Protein AF-A0A445L2A2-F1 (afdb_monomer_lite)

Organism: Glycine soja (NCBI:txid3848)

Radius of gyration: 29.8 Å; chains: 1; bounding box: 66×54×76 Å

Sequence (245 aa):
MDKYGIHLLALSHVYSVPQLKQRCIKGLAQRLSTENVVDVLQLSRLCDAPDLYLKCVKLLRNRFKAVKETEGWKFLESHDPWLELDVLRLMGELEKRKRRVRKWREEERLYVQLSEAMECLEHICTEGCTEVGPYEVEVGRQKTPCSKFATCQGLQVLIRHLGTCNRKLKGGCLRCKRMWQLFRLHSSICLCQNSCKVPLCRQIRLKMEQENMKDDARWKLLVRKVASAKALSSLALPKRKLDQS

Structure (mmCIF, N/CA/C/O backbone):
data_AF-A0A445L2A2-F1
#
_entry.id   AF-A0A445L2A2-F1
#
loop_
_atom_site.group_PDB
_atom_site.id
_atom_site.type_symbol
_atom_site.label_atom_id
_atom_site.label_alt_id
_atom_site.label_comp_id
_atom_site.label_asym_id
_atom_site.label_entity_id
_atom_site.label_seq_id
_atom_site.pdbx_PDB_ins_code
_atom_site.Cartn_x
_atom_site.Cartn_y
_atom_site.Cartn_z
_atom_site.occupancy
_atom_site.B_iso_or_equiv
_atom_site.auth_seq_id
_atom_site.auth_comp_id
_atom_site.auth_asym_id
_atom_site.auth_atom_id
_atom_site.pdbx_PDB_model_num
ATOM 1 N N . MET A 1 1 ? 14.828 8.812 -36.134 1.00 68.62 1 MET A N 1
ATOM 2 C CA . MET A 1 1 ? 15.250 7.910 -35.027 1.00 68.62 1 MET A CA 1
ATOM 3 C C . MET A 1 1 ? 15.020 6.437 -35.372 1.00 68.62 1 MET A C 1
ATOM 5 O O . MET A 1 1 ? 15.389 5.566 -34.588 1.00 68.62 1 MET A O 1
ATOM 9 N N . ASP A 1 2 ? 14.419 6.140 -36.530 1.00 65.50 2 ASP A N 1
ATOM 10 C CA . ASP A 1 2 ? 13.629 4.921 -36.684 1.00 65.50 2 ASP A CA 1
ATOM 11 C C . ASP A 1 2 ? 14.424 3.646 -36.903 1.00 65.50 2 ASP A C 1
ATOM 13 O O . ASP A 1 2 ? 14.055 2.616 -36.345 1.00 65.50 2 ASP A O 1
ATOM 17 N N . LYS A 1 3 ? 15.552 3.756 -37.606 1.00 75.25 3 LYS A N 1
ATOM 18 C CA . LYS A 1 3 ? 16.414 2.628 -37.976 1.00 75.25 3 LYS A CA 1
ATOM 19 C C . LYS A 1 3 ? 17.695 2.522 -37.139 1.00 75.25 3 LYS A C 1
ATOM 21 O O . LYS A 1 3 ? 18.212 1.434 -36.934 1.00 75.25 3 LYS A O 1
ATOM 26 N N . TYR A 1 4 ? 18.188 3.645 -36.608 1.00 83.88 4 TYR A N 1
ATOM 27 C CA . TYR A 1 4 ? 19.519 3.722 -35.984 1.00 83.88 4 TYR A CA 1
ATOM 28 C C . TYR A 1 4 ? 19.511 4.201 -34.528 1.00 83.88 4 TYR A C 1
ATOM 30 O O . TYR A 1 4 ? 20.566 4.511 -33.991 1.00 83.88 4 TYR A O 1
ATOM 38 N N . GLY A 1 5 ? 18.352 4.271 -33.863 1.00 85.44 5 GLY A N 1
ATOM 39 C CA . GLY A 1 5 ? 18.249 4.835 -32.509 1.00 85.44 5 GLY A CA 1
ATOM 40 C C . GLY A 1 5 ? 19.162 4.170 -31.467 1.00 85.44 5 GLY A C 1
ATOM 41 O O . GLY A 1 5 ? 19.773 4.874 -30.670 1.00 85.44 5 GLY A O 1
ATOM 42 N N . ILE A 1 6 ? 19.287 2.838 -31.507 1.00 89.62 6 ILE A N 1
ATOM 43 C CA . ILE A 1 6 ? 20.163 2.056 -30.616 1.00 89.62 6 ILE A CA 1
ATOM 44 C C . ILE A 1 6 ? 21.638 2.391 -30.876 1.00 89.62 6 ILE A C 1
ATOM 46 O O . ILE A 1 6 ? 22.354 2.805 -29.966 1.00 89.62 6 ILE A O 1
ATOM 50 N N . HIS A 1 7 ? 22.055 2.296 -32.141 1.00 92.50 7 HIS A N 1
ATOM 51 C CA . HIS A 1 7 ? 23.413 2.606 -32.589 1.00 92.50 7 HIS A CA 1
ATOM 52 C C . HIS A 1 7 ? 23.814 4.048 -32.251 1.00 92.50 7 HIS A C 1
ATOM 54 O O . HIS A 1 7 ? 24.894 4.289 -31.722 1.00 92.50 7 HIS A O 1
ATOM 60 N N . LEU A 1 8 ? 22.923 5.011 -32.497 1.00 94.38 8 LEU A N 1
ATOM 61 C CA . LEU A 1 8 ? 23.162 6.421 -32.198 1.00 94.38 8 LEU A CA 1
ATOM 62 C C . LEU A 1 8 ? 23.318 6.671 -30.698 1.00 94.38 8 LEU A C 1
ATOM 64 O O . LEU A 1 8 ? 24.171 7.471 -30.319 1.00 94.38 8 LEU A O 1
ATOM 68 N N . LEU A 1 9 ? 22.546 5.988 -29.842 1.00 94.81 9 LEU A N 1
ATOM 69 C CA . LEU A 1 9 ? 22.727 6.107 -28.396 1.00 94.81 9 LEU A CA 1
ATOM 70 C C . LEU A 1 9 ? 24.112 5.595 -27.977 1.00 94.81 9 LEU A C 1
ATOM 72 O O . LEU A 1 9 ? 24.829 6.330 -27.297 1.00 94.81 9 LEU A O 1
ATOM 76 N N . ALA A 1 10 ? 24.508 4.405 -28.437 1.00 95.69 10 ALA A N 1
ATOM 77 C CA . ALA A 1 10 ? 25.821 3.833 -28.139 1.00 95.69 10 ALA A CA 1
ATOM 78 C C . ALA A 1 10 ? 26.965 4.754 -28.595 1.00 95.69 10 ALA A C 1
ATOM 80 O O . ALA A 1 10 ? 27.812 5.135 -27.789 1.00 95.69 10 ALA A O 1
ATOM 81 N N . LEU A 1 11 ? 26.940 5.207 -29.852 1.00 95.44 11 LEU A N 1
ATOM 82 C CA . LEU A 1 11 ? 27.963 6.104 -30.399 1.00 95.44 11 LEU A CA 1
ATOM 83 C C . LEU A 1 11 ? 27.997 7.445 -29.657 1.00 95.44 11 LEU A C 1
ATOM 85 O O . LEU A 1 11 ? 29.066 7.922 -29.292 1.00 95.44 11 LEU A O 1
ATOM 89 N N . SER A 1 12 ? 26.837 8.041 -29.370 1.00 96.00 12 SER A N 1
ATOM 90 C CA . SER A 1 12 ? 26.780 9.307 -28.627 1.00 96.00 12 SER A CA 1
ATOM 91 C C . SER A 1 12 ? 27.333 9.195 -27.205 1.00 96.00 12 SER A C 1
ATOM 93 O O . SER A 1 12 ? 27.824 10.185 -26.666 1.00 96.00 12 SER A O 1
ATOM 95 N N . HIS A 1 13 ? 27.261 8.009 -26.593 1.00 95.88 13 HIS A N 1
ATOM 96 C CA . HIS A 1 13 ? 27.863 7.751 -25.294 1.00 95.88 13 HIS A CA 1
ATOM 97 C C . HIS A 1 13 ? 29.378 7.566 -25.402 1.00 95.88 13 HIS A C 1
ATOM 99 O O . HIS A 1 13 ? 30.099 8.258 -24.689 1.00 95.88 13 HIS A O 1
ATOM 105 N N . VAL A 1 14 ? 29.844 6.708 -26.316 1.00 96.94 14 VAL A N 1
ATOM 106 C CA . VAL A 1 14 ? 31.275 6.419 -26.522 1.00 96.94 14 VAL A CA 1
ATOM 107 C C . VAL A 1 14 ? 32.048 7.683 -26.906 1.00 96.94 14 VAL A C 1
ATOM 109 O O . VAL A 1 14 ? 33.077 7.983 -26.310 1.00 96.94 14 VAL A O 1
ATOM 112 N N . TYR A 1 15 ? 31.521 8.480 -27.837 1.00 96.56 15 TYR A N 1
ATOM 113 C CA . TYR A 1 15 ? 32.142 9.739 -28.267 1.00 96.56 15 TYR A CA 1
ATOM 114 C C . TYR A 1 15 ? 31.800 10.937 -27.370 1.00 96.56 15 TYR A C 1
ATOM 116 O O . TYR A 1 15 ? 32.114 12.071 -27.720 1.00 96.56 15 TYR A O 1
ATOM 124 N N . SER A 1 16 ? 31.151 10.713 -26.222 1.00 95.25 16 SER A N 1
ATOM 125 C CA . SER A 1 16 ? 30.837 11.757 -25.238 1.00 95.25 16 SER A CA 1
ATOM 126 C C . SER A 1 16 ? 30.120 12.976 -25.834 1.00 95.25 16 SER A C 1
ATOM 128 O O . SER A 1 16 ? 30.493 14.114 -25.566 1.00 95.25 16 SER A O 1
ATOM 130 N N . VAL A 1 17 ? 29.063 12.749 -26.625 1.00 96.94 17 VAL A N 1
ATOM 131 C CA . VAL A 1 17 ? 28.230 13.796 -27.247 1.00 96.94 17 VAL A CA 1
ATOM 132 C C . VAL A 1 17 ? 26.906 13.935 -26.472 1.00 96.94 17 VAL A C 1
ATOM 134 O O . VAL A 1 17 ? 25.911 13.276 -26.808 1.00 96.94 17 VAL A O 1
ATOM 137 N N . PRO A 1 18 ? 26.818 14.789 -25.430 1.00 94.19 18 PRO A N 1
ATOM 138 C CA . PRO A 1 18 ? 25.750 14.688 -24.433 1.00 94.19 18 PRO A CA 1
ATOM 139 C C . PRO A 1 18 ? 24.382 15.102 -24.981 1.00 94.19 18 PRO A C 1
ATOM 141 O O . PRO A 1 18 ? 23.366 14.477 -24.686 1.00 94.19 18 PRO A O 1
ATOM 144 N N . GLN A 1 19 ? 24.342 16.132 -25.828 1.00 95.44 19 GLN A N 1
ATOM 145 C CA . GLN A 1 19 ? 23.105 16.634 -26.435 1.00 95.44 19 GLN A CA 1
ATOM 146 C C . GLN A 1 19 ? 22.455 15.577 -27.340 1.00 95.44 19 GLN A C 1
ATOM 148 O O . GLN A 1 19 ? 21.236 15.383 -27.307 1.00 95.44 19 GLN A O 1
ATOM 153 N N . LEU A 1 20 ? 23.275 14.855 -28.112 1.00 94.38 20 LEU A N 1
ATOM 154 C CA . LEU A 1 20 ? 22.817 13.756 -28.957 1.00 94.38 20 LEU A CA 1
ATOM 155 C C . LEU A 1 20 ? 22.351 12.572 -28.106 1.00 94.38 20 LEU A C 1
ATOM 157 O O . LEU A 1 20 ? 21.258 12.060 -28.350 1.00 94.38 20 LEU A O 1
ATOM 161 N N . LYS A 1 21 ? 23.109 12.206 -27.063 1.00 94.75 21 LYS A N 1
ATOM 162 C CA . LYS A 1 21 ? 22.729 11.162 -26.098 1.00 94.75 21 LYS A CA 1
ATOM 163 C C . LYS A 1 21 ? 21.354 11.436 -25.492 1.00 94.75 21 LYS A C 1
ATOM 165 O O . LYS A 1 21 ? 20.483 10.569 -25.514 1.00 94.75 21 LYS A O 1
ATOM 170 N N . GLN A 1 22 ? 21.103 12.669 -25.049 1.00 94.69 22 GLN A N 1
ATOM 171 C CA . GLN A 1 22 ? 19.809 13.075 -24.491 1.00 94.69 22 GLN A CA 1
ATOM 172 C C . GLN A 1 22 ? 18.661 12.987 -25.506 1.00 94.69 22 GLN A C 1
ATOM 174 O O . GLN A 1 22 ? 17.572 12.509 -25.174 1.00 94.69 22 GLN A O 1
ATOM 179 N N . ARG A 1 23 ? 18.882 13.407 -26.759 1.00 93.94 23 ARG A N 1
ATOM 180 C CA . ARG A 1 23 ? 17.884 13.251 -27.833 1.00 93.94 23 ARG A CA 1
ATOM 181 C C . ARG A 1 23 ? 17.598 11.776 -28.123 1.00 93.94 23 ARG A C 1
ATOM 183 O O . ARG A 1 23 ? 16.431 11.407 -28.262 1.00 93.94 23 ARG A O 1
ATOM 190 N N . CYS A 1 24 ? 18.631 10.933 -28.141 1.00 94.25 24 CYS A N 1
ATOM 191 C CA . CYS A 1 24 ? 18.488 9.497 -28.365 1.00 94.25 24 CYS A CA 1
ATOM 192 C C . CYS A 1 24 ? 17.709 8.821 -27.231 1.00 94.25 24 CYS A C 1
ATOM 194 O O . CYS A 1 24 ? 16.764 8.084 -27.506 1.00 94.25 24 CYS A O 1
ATOM 196 N N . ILE A 1 25 ? 18.026 9.139 -25.971 1.00 95.06 25 ILE A N 1
ATOM 197 C CA . ILE A 1 25 ? 17.298 8.654 -24.788 1.00 95.06 25 ILE A CA 1
ATOM 198 C C . ILE A 1 25 ? 15.810 9.007 -24.880 1.00 95.06 25 ILE A C 1
ATOM 200 O O . ILE A 1 25 ? 14.954 8.144 -24.681 1.00 95.06 25 ILE A O 1
ATOM 204 N N . LYS A 1 26 ? 15.482 10.262 -25.215 1.00 94.25 26 LYS A N 1
ATOM 205 C CA . LYS A 1 26 ? 14.086 10.705 -25.363 1.00 94.25 26 LYS A CA 1
ATOM 206 C C . LYS A 1 26 ? 13.367 9.968 -26.495 1.00 94.25 26 LYS A C 1
ATOM 208 O O . LYS A 1 26 ? 12.257 9.486 -26.279 1.00 94.25 26 LYS A O 1
ATOM 213 N N . GLY A 1 27 ? 14.000 9.841 -27.661 1.00 93.94 27 GLY A N 1
ATOM 214 C CA . GLY A 1 27 ? 13.408 9.164 -28.817 1.00 93.94 27 GLY A CA 1
ATOM 215 C C . GLY A 1 27 ? 13.210 7.660 -28.600 1.00 93.94 27 GLY A C 1
ATOM 216 O O . GLY A 1 27 ? 12.148 7.131 -28.922 1.00 93.94 27 GLY A O 1
ATOM 217 N N . LEU A 1 28 ? 14.184 6.972 -27.996 1.00 94.56 28 LEU A N 1
ATOM 218 C CA . LEU A 1 28 ? 14.055 5.554 -27.636 1.00 94.56 28 LEU A CA 1
ATOM 219 C C . LEU A 1 28 ? 12.975 5.345 -26.574 1.00 94.56 28 LEU A C 1
ATOM 221 O O . LEU A 1 28 ? 12.172 4.427 -26.691 1.00 94.56 28 LEU A O 1
ATOM 225 N N . ALA A 1 29 ? 12.888 6.237 -25.587 1.00 94.62 29 ALA A N 1
ATOM 226 C CA . ALA A 1 29 ? 11.848 6.168 -24.570 1.00 94.62 29 ALA A CA 1
ATOM 227 C C . ALA A 1 29 ? 10.425 6.311 -25.136 1.00 94.62 29 ALA A C 1
ATOM 229 O O . ALA A 1 29 ? 9.504 5.699 -24.601 1.00 94.62 29 ALA A O 1
ATOM 230 N N . GLN A 1 30 ? 10.228 7.130 -26.173 1.00 93.81 30 GLN A N 1
ATOM 231 C CA . GLN A 1 30 ? 8.923 7.303 -26.828 1.00 93.81 30 GLN A CA 1
ATOM 232 C C . GLN A 1 30 ? 8.511 6.078 -27.655 1.00 93.81 30 GLN A C 1
ATOM 234 O O . GLN A 1 30 ? 7.323 5.813 -27.801 1.00 93.81 30 GLN A O 1
ATOM 239 N N . ARG A 1 31 ? 9.488 5.325 -28.170 1.00 92.00 31 ARG A N 1
ATOM 240 C CA . ARG A 1 31 ? 9.291 4.149 -29.037 1.00 92.00 31 ARG A CA 1
ATOM 241 C C . ARG A 1 31 ? 9.492 2.823 -28.294 1.00 92.00 31 ARG A C 1
ATOM 243 O O . ARG A 1 31 ? 9.662 1.773 -28.914 1.00 92.00 31 ARG A O 1
ATOM 250 N N . LEU A 1 32 ? 9.514 2.875 -26.966 1.00 95.19 32 LEU A N 1
ATOM 251 C CA . LEU A 1 32 ? 9.679 1.706 -26.119 1.00 95.19 32 LEU A CA 1
ATOM 252 C C . LEU A 1 32 ? 8.416 0.832 -26.188 1.00 95.19 32 LEU A C 1
ATOM 254 O O . LEU A 1 32 ? 7.307 1.303 -25.932 1.00 95.19 32 LEU A O 1
ATOM 258 N N . SER A 1 33 ? 8.592 -0.443 -26.512 1.00 95.75 33 SER A N 1
ATOM 259 C CA . SER A 1 33 ? 7.528 -1.426 -26.747 1.00 95.75 33 SER A CA 1
ATOM 260 C C . SER A 1 33 ? 7.859 -2.755 -26.062 1.00 95.75 33 SER A C 1
ATOM 262 O O . SER A 1 33 ? 8.939 -2.909 -25.502 1.00 95.75 33 SER A O 1
ATOM 264 N N . THR A 1 34 ? 6.934 -3.719 -26.072 1.00 96.31 34 THR A N 1
ATOM 265 C CA . THR A 1 34 ? 7.204 -5.071 -25.548 1.00 96.31 34 THR A CA 1
ATOM 266 C C . THR A 1 34 ? 8.270 -5.802 -26.354 1.00 96.31 34 THR A C 1
ATOM 268 O O . THR A 1 34 ? 9.054 -6.527 -25.756 1.00 96.31 34 THR A O 1
ATOM 271 N N . GLU A 1 35 ? 8.340 -5.555 -27.665 1.00 94.12 35 GLU A N 1
ATOM 272 C CA . GLU A 1 35 ? 9.278 -6.230 -28.569 1.00 94.12 35 GLU A CA 1
ATOM 273 C C . GLU A 1 35 ? 10.731 -5.829 -28.313 1.00 94.12 35 GLU A C 1
ATOM 275 O O . GLU A 1 35 ? 11.608 -6.679 -28.268 1.00 94.12 35 GLU A O 1
ATOM 280 N N . ASN A 1 36 ? 10.989 -4.537 -28.087 1.00 93.81 36 ASN A N 1
ATOM 281 C CA . ASN A 1 36 ? 12.350 -3.995 -27.994 1.00 93.81 36 ASN A CA 1
ATOM 282 C C . ASN A 1 36 ? 12.820 -3.690 -26.560 1.00 93.81 36 ASN A C 1
ATOM 284 O O . ASN A 1 36 ? 13.910 -3.151 -26.373 1.00 93.81 36 ASN A O 1
ATOM 288 N N . VAL A 1 37 ? 12.011 -3.967 -25.528 1.00 95.56 37 VAL A N 1
ATOM 289 C CA . VAL A 1 37 ? 12.338 -3.550 -24.151 1.00 95.56 37 VAL A CA 1
ATOM 290 C C . VAL A 1 37 ? 13.603 -4.211 -23.613 1.00 95.56 37 VAL A C 1
ATOM 292 O O . VAL A 1 37 ? 14.309 -3.574 -22.837 1.00 95.56 37 VAL A O 1
ATOM 295 N N . VAL A 1 38 ? 13.888 -5.455 -24.004 1.00 93.69 38 VAL A N 1
ATOM 296 C CA . VAL A 1 38 ? 15.063 -6.205 -23.537 1.00 93.69 38 VAL A CA 1
ATOM 297 C C . VAL A 1 38 ? 16.341 -5.548 -24.057 1.00 93.69 38 VAL A C 1
ATOM 299 O O . VAL A 1 38 ? 17.191 -5.146 -23.262 1.00 93.69 38 VAL A O 1
ATOM 302 N N . ASP A 1 39 ? 16.403 -5.301 -25.365 1.00 91.56 39 ASP A N 1
ATOM 303 C CA . ASP A 1 39 ? 17.547 -4.653 -26.013 1.00 91.56 39 ASP A CA 1
ATOM 304 C C . ASP A 1 39 ? 17.766 -3.238 -25.472 1.00 91.56 39 ASP A C 1
ATOM 306 O O . ASP A 1 39 ? 18.881 -2.836 -25.136 1.00 91.56 39 ASP A O 1
ATOM 310 N N . VAL A 1 40 ? 16.682 -2.466 -25.332 1.00 94.94 40 VAL A N 1
ATOM 311 C CA . VAL A 1 40 ? 16.756 -1.091 -24.823 1.00 94.94 40 VAL A CA 1
ATOM 312 C C . VAL A 1 40 ? 17.123 -1.070 -23.334 1.00 94.94 40 VAL A C 1
ATOM 314 O O . VAL A 1 40 ? 17.822 -0.155 -22.896 1.00 94.94 40 VAL A O 1
ATOM 317 N N . LEU A 1 41 ? 16.706 -2.065 -22.541 1.00 94.62 41 LEU A N 1
ATOM 318 C CA . LEU A 1 41 ? 17.125 -2.219 -21.144 1.00 94.62 41 LEU A CA 1
ATOM 319 C C . LEU A 1 41 ? 18.639 -2.443 -21.058 1.00 94.62 41 LEU A C 1
ATOM 321 O O . LEU A 1 41 ? 19.309 -1.718 -20.320 1.00 94.62 41 LEU A O 1
ATOM 325 N N . GLN A 1 42 ? 19.182 -3.392 -21.822 1.00 92.44 42 GLN A N 1
ATOM 326 C CA . GLN A 1 42 ? 20.618 -3.673 -21.839 1.00 92.44 42 GLN A CA 1
ATOM 327 C C . GLN A 1 42 ? 21.413 -2.454 -22.317 1.00 92.44 42 GLN A C 1
ATOM 329 O O . GLN A 1 42 ? 22.332 -2.003 -21.631 1.00 92.44 42 GLN A O 1
ATOM 334 N N . LEU A 1 43 ? 20.988 -1.840 -23.423 1.00 94.38 43 LEU A N 1
ATOM 335 C CA . LEU A 1 43 ? 21.597 -0.622 -23.952 1.00 94.38 43 LEU A CA 1
ATOM 336 C C . LEU A 1 43 ? 21.593 0.517 -22.925 1.00 94.38 43 LEU A C 1
ATOM 338 O O . LEU A 1 43 ? 22.581 1.233 -22.792 1.00 94.38 43 LEU A O 1
ATOM 342 N N . SER A 1 44 ? 20.500 0.686 -22.175 1.00 96.12 44 SER A N 1
ATOM 343 C CA . SER A 1 44 ? 20.406 1.742 -21.162 1.00 96.12 44 SER A CA 1
ATOM 344 C C . SER A 1 44 ? 21.382 1.556 -19.996 1.00 96.12 44 SER A C 1
ATOM 346 O O . SER A 1 44 ? 21.847 2.557 -19.453 1.00 96.12 44 SER A O 1
ATOM 348 N N . ARG A 1 45 ? 21.726 0.303 -19.648 1.00 93.06 45 ARG A N 1
ATOM 349 C CA . ARG A 1 45 ? 22.775 -0.016 -18.663 1.00 93.06 45 ARG A CA 1
ATOM 350 C C . ARG A 1 45 ? 24.154 0.309 -19.229 1.00 93.06 45 ARG A C 1
ATOM 352 O O . ARG A 1 45 ? 24.917 1.001 -18.575 1.00 93.06 45 ARG A O 1
ATOM 359 N N . LEU A 1 46 ? 24.436 -0.150 -20.450 1.00 94.31 46 LEU A N 1
ATOM 360 C CA . LEU A 1 46 ? 25.731 0.050 -21.113 1.00 94.31 46 LEU A CA 1
ATOM 361 C C . LEU A 1 46 ? 26.027 1.519 -21.430 1.00 94.31 46 LEU A C 1
ATOM 363 O O . LEU A 1 46 ? 27.183 1.894 -21.554 1.00 94.31 46 LEU A O 1
ATOM 367 N N . CYS A 1 47 ? 24.985 2.334 -21.600 1.00 94.94 47 CYS A N 1
ATOM 368 C CA . CYS A 1 47 ? 25.112 3.742 -21.952 1.00 94.94 47 CYS A CA 1
ATOM 369 C C . CYS A 1 47 ? 24.859 4.696 -20.781 1.00 94.94 47 CYS A C 1
ATOM 371 O O . CYS A 1 47 ? 24.559 5.860 -21.044 1.00 94.94 47 CYS A O 1
ATOM 373 N N . ASP A 1 48 ? 24.888 4.254 -19.520 1.00 94.00 48 ASP A N 1
ATOM 374 C CA . ASP A 1 48 ? 24.613 5.090 -18.338 1.00 94.00 48 ASP A CA 1
ATOM 375 C C . ASP A 1 48 ? 23.374 5.993 -18.511 1.00 94.00 48 ASP A C 1
ATOM 377 O O . ASP A 1 48 ? 23.439 7.224 -18.407 1.00 94.00 48 ASP A O 1
ATOM 381 N N . ALA A 1 49 ? 22.240 5.392 -18.882 1.00 95.88 49 ALA A N 1
ATOM 382 C CA . ALA A 1 49 ? 20.989 6.093 -19.172 1.00 95.88 49 ALA A CA 1
ATOM 383 C C . ALA A 1 49 ? 19.888 5.703 -18.161 1.00 95.88 49 ALA A C 1
ATOM 385 O O . ALA A 1 49 ? 18.943 4.988 -18.518 1.00 95.88 49 ALA A O 1
ATOM 386 N N . PRO A 1 50 ? 19.963 6.177 -16.900 1.00 94.25 50 PRO A N 1
ATOM 387 C CA . PRO A 1 50 ? 19.101 5.709 -15.810 1.00 94.25 50 PRO A CA 1
ATOM 388 C C . PRO A 1 50 ? 17.609 5.980 -16.046 1.00 94.25 50 PRO A C 1
ATOM 390 O O . PRO A 1 50 ? 16.771 5.131 -15.744 1.00 94.25 50 PRO A O 1
ATOM 393 N N . ASP A 1 51 ? 17.250 7.114 -16.651 1.00 93.88 51 ASP A N 1
ATOM 394 C CA . ASP A 1 51 ? 15.847 7.432 -16.954 1.00 93.88 51 ASP A CA 1
ATOM 395 C C . ASP A 1 51 ? 15.235 6.469 -17.978 1.00 93.88 51 ASP A C 1
ATOM 397 O O . ASP A 1 51 ? 14.056 6.112 -17.887 1.00 93.88 51 ASP A O 1
ATOM 401 N N . LEU A 1 52 ? 16.032 6.039 -18.963 1.00 96.56 52 LEU A N 1
ATOM 402 C CA . LEU A 1 52 ? 15.609 5.057 -19.958 1.00 96.56 52 LEU A CA 1
ATOM 403 C C . LEU A 1 52 ? 15.477 3.678 -19.313 1.00 96.56 52 LEU A C 1
ATOM 405 O O . LEU A 1 52 ? 14.447 3.028 -19.483 1.00 96.56 52 LEU A O 1
ATOM 409 N N . TYR A 1 53 ? 16.457 3.296 -18.493 1.00 96.62 53 TYR A N 1
ATOM 410 C CA . TYR A 1 53 ? 16.428 2.060 -17.716 1.00 96.62 53 TYR A CA 1
ATOM 411 C C . TYR A 1 53 ? 15.162 1.959 -16.855 1.00 96.62 53 TYR A C 1
ATOM 413 O O . TYR A 1 53 ? 14.433 0.967 -16.916 1.00 96.62 53 TYR A O 1
ATOM 421 N N . LEU A 1 54 ? 14.824 3.017 -16.109 1.00 95.38 54 LEU A N 1
ATOM 422 C CA . LEU A 1 54 ? 13.615 3.061 -15.282 1.00 95.38 54 LEU A CA 1
ATOM 423 C C . LEU A 1 54 ? 12.330 2.920 -16.110 1.00 95.38 54 LEU A C 1
ATOM 425 O O . LEU A 1 54 ? 11.372 2.284 -15.656 1.00 95.38 54 LEU A O 1
ATOM 429 N N . LYS A 1 55 ? 12.290 3.476 -17.327 1.00 96.50 55 LYS A N 1
ATOM 430 C CA . LYS A 1 55 ? 11.159 3.288 -18.250 1.00 96.50 55 LYS A CA 1
ATOM 431 C C . LYS A 1 55 ? 11.055 1.840 -18.731 1.00 96.50 55 LYS A C 1
ATOM 433 O O . LYS A 1 55 ? 9.947 1.300 -18.707 1.00 96.50 55 LYS A O 1
ATOM 438 N N . CYS A 1 56 ? 12.172 1.197 -19.071 1.00 96.81 56 CYS A N 1
ATOM 439 C CA . CYS A 1 56 ? 12.216 -0.225 -19.426 1.00 96.81 56 CYS A CA 1
ATOM 440 C C . CYS A 1 56 ? 11.720 -1.105 -18.275 1.00 96.81 56 CYS A C 1
ATOM 442 O O . CYS A 1 56 ? 10.787 -1.888 -18.452 1.00 96.81 56 CYS A O 1
ATOM 444 N N . VAL A 1 57 ? 12.242 -0.895 -17.063 1.00 95.56 57 VAL A N 1
ATOM 445 C CA . VAL A 1 57 ? 11.795 -1.603 -15.854 1.00 95.56 57 VAL A CA 1
ATOM 446 C C . VAL A 1 57 ? 10.300 -1.387 -15.595 1.00 95.56 57 VAL A C 1
ATOM 448 O O . VAL A 1 57 ? 9.588 -2.323 -15.232 1.00 95.56 57 VAL A O 1
ATOM 451 N N . LYS A 1 58 ? 9.779 -0.171 -15.803 1.00 95.31 58 LYS A N 1
ATOM 452 C CA . LYS A 1 58 ? 8.344 0.120 -15.655 1.00 95.31 58 LYS A CA 1
ATOM 453 C C . LYS A 1 58 ? 7.494 -0.645 -16.674 1.00 95.31 58 LYS A C 1
ATOM 455 O O . LYS A 1 58 ? 6.419 -1.120 -16.297 1.00 95.31 58 LYS A O 1
ATOM 460 N N . LEU A 1 59 ? 7.948 -0.763 -17.924 1.00 96.19 59 LEU A N 1
ATOM 461 C CA . LEU A 1 59 ? 7.264 -1.545 -18.957 1.00 96.19 59 LEU A CA 1
ATOM 462 C C . LEU A 1 59 ? 7.289 -3.033 -18.604 1.00 96.19 59 LEU A C 1
ATOM 464 O O . LEU A 1 59 ? 6.218 -3.638 -18.530 1.00 96.19 59 LEU A O 1
ATOM 468 N N . LEU A 1 60 ? 8.467 -3.580 -18.287 1.00 95.56 60 LEU A N 1
ATOM 469 C CA . LEU A 1 60 ? 8.642 -4.966 -17.843 1.00 95.56 60 LEU A CA 1
ATOM 470 C C . LEU A 1 60 ? 7.712 -5.280 -16.673 1.00 95.56 60 LEU A C 1
ATOM 472 O O . LEU A 1 60 ? 6.891 -6.185 -16.767 1.00 95.56 60 LEU A O 1
ATOM 476 N N . ARG A 1 61 ? 7.712 -4.454 -15.622 1.00 94.06 61 ARG A N 1
ATOM 477 C CA . ARG A 1 61 ? 6.817 -4.600 -14.460 1.00 94.06 61 ARG A CA 1
ATOM 478 C C . ARG A 1 61 ? 5.339 -4.737 -14.833 1.00 94.06 61 ARG A C 1
ATOM 480 O O . ARG A 1 61 ? 4.600 -5.447 -14.152 1.00 94.06 61 ARG A O 1
ATOM 487 N N . ASN A 1 62 ? 4.890 -4.021 -15.859 1.00 93.38 62 ASN A N 1
ATOM 488 C CA . ASN A 1 62 ? 3.481 -3.959 -16.234 1.00 93.38 62 ASN A CA 1
ATOM 489 C C . ASN A 1 62 ? 3.085 -5.028 -17.264 1.00 93.38 62 ASN A C 1
ATOM 491 O O . ASN A 1 62 ? 1.939 -5.472 -17.250 1.00 93.38 62 ASN A O 1
ATOM 495 N N . ARG A 1 63 ? 4.002 -5.422 -18.156 1.00 95.12 63 ARG A N 1
ATOM 496 C CA . ARG A 1 63 ? 3.731 -6.300 -19.308 1.00 95.12 63 ARG A CA 1
ATOM 497 C C . ARG A 1 63 ? 4.669 -7.508 -19.390 1.00 95.12 63 ARG A C 1
ATOM 499 O O . ARG A 1 63 ? 4.849 -8.058 -20.466 1.00 95.12 63 ARG A O 1
ATOM 506 N N . PHE A 1 64 ? 5.231 -7.959 -18.265 1.00 95.00 64 PHE A N 1
ATOM 507 C CA . PHE A 1 64 ? 6.253 -9.014 -18.255 1.00 95.00 64 PHE A CA 1
ATOM 508 C C . PHE A 1 64 ? 5.833 -10.301 -18.966 1.00 95.00 64 PHE A C 1
ATOM 510 O O . PHE A 1 64 ? 6.635 -10.890 -19.672 1.00 95.00 64 PHE A O 1
ATOM 517 N N . LYS A 1 65 ? 4.567 -10.713 -18.811 1.00 94.44 65 LYS A N 1
ATOM 518 C CA . LYS A 1 65 ? 4.036 -11.907 -19.483 1.00 94.44 65 LYS A CA 1
ATOM 519 C C . LYS A 1 65 ? 4.136 -11.800 -21.006 1.00 94.44 65 LYS A C 1
ATOM 521 O O . LYS A 1 65 ? 4.648 -12.713 -21.624 1.00 94.44 65 LYS A O 1
ATOM 526 N N . ALA A 1 66 ? 3.726 -10.661 -21.563 1.00 96.38 66 ALA A N 1
ATOM 527 C CA . ALA A 1 66 ? 3.827 -10.410 -22.996 1.00 96.38 66 ALA A CA 1
ATOM 528 C C . ALA A 1 66 ? 5.290 -10.332 -23.451 1.00 96.38 66 ALA A C 1
ATOM 530 O O . ALA A 1 66 ? 5.624 -10.841 -24.507 1.00 96.38 66 ALA A O 1
ATOM 531 N N . VAL A 1 67 ? 6.178 -9.744 -22.637 1.00 96.50 67 VAL A N 1
ATOM 532 C CA . VAL A 1 67 ? 7.613 -9.686 -22.961 1.00 96.50 67 VAL A CA 1
ATOM 533 C C . VAL A 1 67 ? 8.227 -11.084 -23.040 1.00 96.50 67 VAL A C 1
ATOM 535 O O . VAL A 1 67 ? 9.024 -11.322 -23.927 1.00 96.50 67 VAL A O 1
ATOM 538 N N . LYS A 1 68 ? 7.825 -12.032 -22.185 1.00 95.06 68 LYS A N 1
ATOM 539 C CA . LYS A 1 68 ? 8.329 -13.415 -22.257 1.00 95.06 68 LYS A CA 1
ATOM 540 C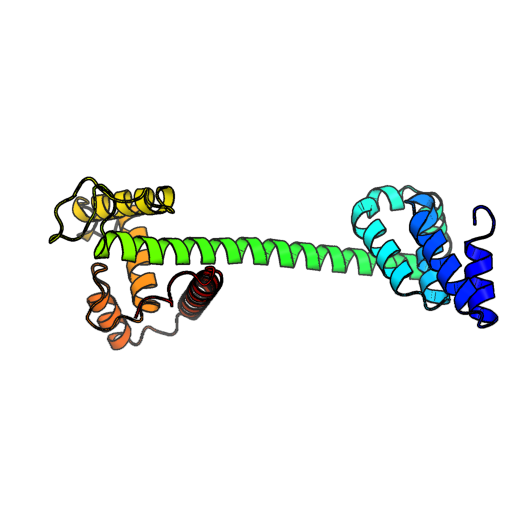 C . LYS A 1 68 ? 7.997 -14.139 -23.564 1.00 95.06 68 LYS A C 1
ATOM 542 O O . LYS A 1 68 ? 8.658 -15.109 -23.913 1.00 95.06 68 LYS A O 1
ATOM 547 N N . GLU A 1 69 ? 6.952 -13.704 -24.257 1.00 95.56 69 GLU A N 1
ATOM 548 C CA . GLU A 1 69 ? 6.505 -14.325 -25.504 1.00 95.56 69 GLU A CA 1
ATOM 549 C C . GLU A 1 69 ? 7.264 -13.784 -26.728 1.00 95.56 69 GLU A C 1
ATOM 551 O O . GLU A 1 69 ? 7.246 -14.432 -27.782 1.00 95.56 69 GLU A O 1
ATOM 556 N N . THR A 1 70 ? 7.961 -12.648 -26.585 1.00 96.44 70 THR A N 1
ATOM 557 C CA . THR A 1 70 ? 8.666 -11.979 -27.684 1.00 96.44 70 THR A CA 1
ATOM 558 C C . THR A 1 70 ? 9.917 -12.733 -28.111 1.00 96.44 70 THR A C 1
ATOM 560 O O . THR A 1 70 ? 10.542 -13.469 -27.341 1.00 96.44 70 THR A O 1
ATOM 563 N N . GLU A 1 71 ? 10.311 -12.525 -29.365 1.00 93.56 71 GLU A N 1
ATOM 564 C CA . GLU A 1 71 ? 11.550 -13.087 -29.905 1.00 93.56 71 GLU A CA 1
ATOM 565 C C . GLU A 1 71 ? 12.778 -12.563 -29.157 1.00 93.56 71 GLU A C 1
ATOM 567 O O . GLU A 1 71 ? 13.681 -13.339 -28.864 1.00 93.56 71 GLU A O 1
ATOM 572 N N . GLY A 1 72 ? 12.778 -11.285 -28.758 1.00 91.12 72 GLY A N 1
ATOM 573 C CA . GLY A 1 72 ? 13.873 -10.692 -27.986 1.00 91.12 72 GLY A CA 1
ATOM 574 C C . GLY A 1 72 ? 14.097 -11.374 -26.632 1.00 91.12 72 GLY A C 1
ATOM 575 O O . GLY A 1 72 ? 15.237 -11.554 -26.211 1.00 91.12 72 GLY A O 1
ATOM 576 N N . TRP A 1 73 ? 13.029 -11.819 -25.959 1.00 95.19 73 TRP A N 1
ATOM 577 C CA . TRP A 1 73 ? 13.167 -12.581 -24.715 1.00 95.19 73 TRP A CA 1
ATOM 578 C C . TRP A 1 73 ? 13.654 -14.015 -24.955 1.00 95.19 73 TRP A C 1
ATOM 580 O O . TRP A 1 73 ? 14.552 -14.476 -24.261 1.00 95.19 73 TRP A O 1
ATOM 590 N N . LYS A 1 74 ? 13.129 -14.709 -25.970 1.00 94.38 74 LYS A N 1
ATOM 591 C CA . LYS A 1 74 ? 13.595 -16.063 -26.335 1.00 94.38 74 LYS A CA 1
ATOM 592 C C . LYS A 1 74 ? 15.062 -16.067 -26.781 1.00 94.38 74 LYS A C 1
ATOM 594 O O . LYS A 1 74 ? 15.813 -17.001 -26.496 1.00 94.38 74 LYS A O 1
ATOM 599 N N . PHE A 1 75 ? 15.482 -15.010 -27.475 1.00 94.06 75 PHE A N 1
ATOM 600 C CA . PHE A 1 75 ? 16.877 -14.795 -27.841 1.00 94.06 75 PHE A CA 1
ATOM 601 C C . PHE A 1 75 ? 17.746 -14.595 -26.594 1.00 94.06 75 PHE A C 1
ATOM 603 O O . PHE A 1 75 ? 18.789 -15.233 -26.469 1.00 94.06 75 PHE A O 1
ATOM 610 N N . LEU A 1 76 ? 17.285 -13.781 -25.639 1.00 93.31 76 LEU A N 1
ATOM 611 C CA . LEU A 1 76 ? 17.949 -13.592 -24.349 1.00 93.31 76 LEU A CA 1
ATOM 612 C C . LEU A 1 76 ? 18.140 -14.921 -23.594 1.00 93.31 76 LEU A C 1
ATOM 614 O O . LEU A 1 76 ? 19.258 -15.215 -23.182 1.00 93.31 76 LEU A O 1
ATOM 618 N N . GLU A 1 77 ? 17.091 -15.739 -23.472 1.00 93.00 77 GLU A N 1
ATOM 619 C CA . GLU A 1 77 ? 17.136 -17.046 -22.784 1.00 93.00 77 GLU A CA 1
ATOM 620 C C . GLU A 1 77 ? 18.194 -17.996 -23.376 1.00 93.00 77 GLU A C 1
ATOM 622 O O . GLU A 1 77 ? 18.789 -18.802 -22.664 1.00 93.00 77 GLU A O 1
ATOM 627 N N . SER A 1 78 ? 18.452 -17.900 -24.682 1.00 94.56 78 SER A N 1
ATOM 628 C CA . SER A 1 78 ? 19.404 -18.773 -25.380 1.00 94.56 78 SER A CA 1
ATOM 629 C C . SER A 1 78 ? 20.841 -18.244 -25.401 1.00 94.56 78 SER A C 1
ATOM 631 O O . SER A 1 78 ? 21.767 -19.047 -25.518 1.00 94.56 78 SER A O 1
ATOM 633 N N . HIS A 1 79 ? 21.046 -16.928 -25.284 1.00 93.12 79 HIS A N 1
ATOM 634 C CA . HIS A 1 79 ? 22.351 -16.304 -25.546 1.00 93.12 79 HIS A CA 1
ATOM 635 C C . HIS A 1 79 ? 22.950 -15.552 -24.352 1.00 93.12 79 HIS A C 1
ATOM 637 O O . HIS A 1 79 ? 24.169 -15.395 -24.301 1.00 93.12 79 HIS A O 1
ATOM 643 N N . ASP A 1 80 ? 22.145 -15.109 -23.381 1.00 93.25 80 ASP A N 1
ATOM 644 C CA . ASP A 1 80 ? 22.640 -14.459 -22.160 1.00 93.25 80 ASP A CA 1
ATOM 645 C C . ASP A 1 80 ? 21.807 -14.869 -20.923 1.00 93.25 80 ASP A C 1
ATOM 647 O O . ASP A 1 80 ? 20.957 -14.114 -20.430 1.00 93.25 80 ASP A O 1
ATOM 651 N N . PRO A 1 81 ? 22.078 -16.072 -20.372 1.00 93.44 81 PRO A N 1
ATOM 652 C CA . PRO A 1 81 ? 21.382 -16.582 -19.188 1.00 93.44 81 PRO A CA 1
ATOM 653 C C . PRO A 1 81 ? 21.577 -15.718 -17.934 1.00 93.44 81 PRO A C 1
ATOM 655 O O . PRO A 1 81 ? 20.771 -15.755 -17.000 1.00 93.44 81 PRO A O 1
ATOM 658 N N . TRP A 1 82 ? 22.663 -14.942 -17.871 1.00 92.81 82 TRP A N 1
ATOM 659 C CA . TRP A 1 82 ? 22.944 -14.104 -16.710 1.00 92.81 82 TRP A CA 1
ATOM 660 C C . TRP A 1 82 ? 22.052 -12.862 -16.701 1.00 92.81 82 TRP A C 1
ATOM 662 O O . TRP A 1 82 ? 21.459 -12.536 -15.667 1.00 92.81 82 TRP A O 1
ATOM 672 N N . LEU A 1 83 ? 21.884 -12.209 -17.855 1.00 90.94 83 LEU A N 1
ATOM 673 C CA . LEU A 1 83 ? 20.943 -11.103 -18.001 1.00 90.94 83 LEU A CA 1
ATOM 674 C C . LEU A 1 83 ? 19.487 -11.567 -17.822 1.00 90.94 83 LEU A C 1
ATOM 676 O O . LEU A 1 83 ? 18.689 -10.847 -17.213 1.00 90.94 83 LEU A O 1
ATOM 680 N N . GLU A 1 84 ? 19.138 -12.775 -18.266 1.00 94.44 84 GLU A N 1
ATOM 681 C CA . GLU A 1 84 ? 17.832 -13.376 -17.972 1.00 94.44 84 GLU A CA 1
ATOM 682 C C . GLU A 1 84 ? 17.590 -13.475 -16.455 1.00 94.44 84 GLU A C 1
ATOM 684 O O . GLU A 1 84 ? 16.588 -12.961 -15.938 1.00 94.44 84 GLU A O 1
ATOM 689 N N . LEU A 1 85 ? 18.535 -14.074 -15.720 1.00 94.81 85 LEU A N 1
ATOM 690 C CA . LEU A 1 85 ? 18.455 -14.227 -14.267 1.00 94.81 85 LEU A CA 1
ATOM 691 C C . LEU A 1 85 ? 18.362 -12.871 -13.553 1.00 94.81 85 LEU A C 1
ATOM 693 O O . LEU A 1 85 ? 17.566 -12.714 -12.620 1.00 94.81 85 LEU A O 1
ATOM 697 N N . ASP A 1 86 ? 19.136 -11.883 -14.003 1.00 92.75 86 ASP A N 1
ATOM 698 C CA . ASP A 1 86 ? 19.086 -10.499 -13.528 1.00 92.75 86 ASP A CA 1
ATOM 699 C C . ASP A 1 86 ? 17.674 -9.920 -13.635 1.00 92.75 86 ASP A C 1
ATOM 701 O O . ASP A 1 86 ? 17.128 -9.398 -12.651 1.00 92.75 86 ASP A O 1
ATOM 705 N N . VAL A 1 87 ? 17.062 -10.030 -14.818 1.00 93.88 87 VAL A N 1
ATOM 706 C CA . VAL A 1 87 ? 15.714 -9.510 -15.058 1.00 93.88 87 VAL A CA 1
ATOM 707 C C . VAL A 1 87 ? 14.690 -10.287 -14.232 1.00 93.88 87 VAL A C 1
ATOM 709 O O . VAL A 1 87 ? 13.839 -9.669 -13.587 1.00 93.88 87 VAL A O 1
ATOM 712 N N . LEU A 1 88 ? 14.775 -11.617 -14.165 1.00 95.19 88 LEU A N 1
ATOM 713 C CA . LEU A 1 88 ? 13.868 -12.439 -13.357 1.00 95.19 88 LEU A CA 1
ATOM 714 C C . LEU A 1 88 ? 13.936 -12.088 -11.866 1.00 95.19 88 LEU A C 1
ATOM 716 O O . LEU A 1 88 ? 12.893 -11.932 -11.219 1.00 95.19 88 LEU A O 1
ATOM 720 N N . ARG A 1 89 ? 15.142 -11.904 -11.320 1.00 95.62 89 ARG A N 1
ATOM 721 C CA . ARG A 1 89 ? 15.360 -11.476 -9.931 1.00 95.62 89 ARG A CA 1
ATOM 722 C C . ARG A 1 89 ? 14.734 -10.110 -9.670 1.00 95.62 89 ARG A C 1
ATOM 724 O O . ARG A 1 89 ? 13.945 -9.975 -8.731 1.00 95.62 89 ARG A O 1
ATOM 731 N N . LEU A 1 90 ? 15.018 -9.130 -10.528 1.00 93.62 90 LEU A N 1
ATOM 732 C CA . LEU A 1 90 ? 14.448 -7.784 -10.439 1.00 93.62 90 LEU A CA 1
ATOM 733 C C . LEU A 1 90 ? 12.912 -7.832 -10.450 1.00 93.62 90 LEU A C 1
ATOM 735 O O . LEU A 1 90 ? 12.247 -7.220 -9.611 1.00 93.62 90 LEU A O 1
ATOM 739 N N . MET A 1 91 ? 12.328 -8.609 -11.360 1.00 94.81 91 MET A N 1
ATOM 740 C CA . MET A 1 91 ? 10.880 -8.781 -11.452 1.00 94.81 91 MET A CA 1
ATOM 741 C C . MET A 1 91 ? 10.290 -9.441 -10.198 1.00 94.81 91 MET A C 1
ATOM 743 O O . MET A 1 91 ? 9.248 -9.001 -9.697 1.00 94.81 91 MET A O 1
ATOM 747 N N . GLY A 1 92 ? 10.978 -10.436 -9.635 1.00 94.62 92 GLY A N 1
ATOM 748 C CA . GLY A 1 92 ? 10.612 -11.063 -8.366 1.00 94.62 92 GLY A CA 1
ATOM 749 C C . GLY A 1 92 ? 10.629 -10.083 -7.187 1.00 94.62 92 GLY A C 1
ATOM 750 O O . GLY A 1 92 ? 9.695 -10.060 -6.378 1.00 94.62 92 GLY A O 1
ATOM 751 N N . GLU A 1 93 ? 11.647 -9.231 -7.090 1.00 95.00 93 GLU A N 1
ATOM 752 C CA . GLU A 1 93 ? 11.753 -8.196 -6.053 1.00 95.00 93 GLU A CA 1
ATOM 753 C C . GLU A 1 93 ? 10.663 -7.127 -6.173 1.00 95.00 93 GLU A C 1
ATOM 755 O O . GLU A 1 93 ? 10.054 -6.738 -5.166 1.00 95.00 93 GLU A O 1
ATOM 760 N N . LEU A 1 94 ? 10.366 -6.685 -7.397 1.00 93.12 94 LEU A N 1
ATOM 761 C CA . LEU A 1 94 ? 9.298 -5.724 -7.673 1.00 93.12 94 LEU A CA 1
ATOM 762 C C . LEU A 1 94 ? 7.928 -6.281 -7.278 1.00 93.12 94 LEU A C 1
ATOM 764 O O . LEU A 1 94 ? 7.136 -5.577 -6.642 1.00 93.12 94 LEU A O 1
ATOM 768 N N . GLU A 1 95 ? 7.659 -7.548 -7.584 1.00 92.12 95 GLU A N 1
ATOM 769 C CA . GLU A 1 95 ? 6.415 -8.213 -7.198 1.00 92.12 95 GLU A CA 1
ATOM 770 C C . GLU A 1 95 ? 6.331 -8.406 -5.673 1.00 92.12 95 GLU A C 1
ATOM 772 O O . GLU A 1 95 ? 5.304 -8.087 -5.063 1.00 92.12 95 GLU A O 1
ATOM 777 N N . LYS A 1 96 ? 7.426 -8.805 -5.007 1.00 93.50 96 LYS A N 1
ATOM 778 C CA . LYS A 1 96 ? 7.502 -8.857 -3.532 1.00 93.50 96 LYS A CA 1
ATOM 779 C C . LYS A 1 96 ? 7.234 -7.486 -2.907 1.00 93.50 96 LYS A C 1
ATOM 781 O O . LYS A 1 96 ? 6.471 -7.384 -1.943 1.00 93.50 96 LYS A O 1
ATOM 786 N N . ARG A 1 97 ? 7.818 -6.410 -3.445 1.00 93.19 97 ARG A N 1
ATOM 787 C CA . ARG A 1 97 ? 7.575 -5.031 -2.986 1.00 93.19 97 ARG A CA 1
ATOM 788 C C . ARG A 1 97 ? 6.113 -4.631 -3.177 1.00 93.19 97 ARG A C 1
ATOM 790 O O . ARG A 1 97 ? 5.507 -4.115 -2.242 1.00 93.19 97 ARG A O 1
ATOM 797 N N . LYS A 1 98 ? 5.524 -4.919 -4.339 1.00 91.44 98 LYS A N 1
ATOM 798 C CA . LYS A 1 98 ? 4.109 -4.650 -4.635 1.00 91.44 98 LYS A CA 1
ATOM 799 C C . LYS A 1 98 ? 3.178 -5.370 -3.657 1.00 91.44 98 LYS A C 1
ATOM 801 O O . LYS A 1 98 ? 2.259 -4.746 -3.130 1.00 91.44 98 LYS A O 1
ATOM 806 N N . ARG A 1 99 ? 3.440 -6.647 -3.359 1.00 92.19 99 ARG A N 1
ATOM 807 C CA . ARG A 1 99 ? 2.690 -7.428 -2.360 1.00 92.19 99 ARG A CA 1
ATOM 808 C C . ARG A 1 99 ? 2.826 -6.843 -0.954 1.00 92.19 99 ARG A C 1
ATOM 810 O O . ARG A 1 99 ? 1.814 -6.694 -0.279 1.00 92.19 99 ARG A O 1
ATOM 817 N N . ARG A 1 100 ? 4.038 -6.455 -0.532 1.00 93.81 100 ARG A N 1
ATOM 818 C CA . ARG A 1 100 ? 4.267 -5.790 0.768 1.00 93.81 100 ARG A CA 1
ATOM 819 C C . ARG A 1 100 ? 3.483 -4.484 0.889 1.00 93.81 100 ARG A C 1
ATOM 821 O O . ARG A 1 100 ? 2.807 -4.284 1.888 1.00 93.81 100 ARG A O 1
ATOM 828 N N . VAL A 1 101 ? 3.516 -3.636 -0.141 1.00 92.81 101 VAL A N 1
ATOM 829 C CA . VAL A 1 101 ? 2.768 -2.366 -0.154 1.00 92.81 101 VAL A CA 1
ATOM 830 C C . VAL A 1 101 ? 1.257 -2.602 -0.115 1.00 92.81 101 VAL A C 1
ATOM 832 O O . VAL A 1 101 ? 0.558 -1.875 0.580 1.00 92.81 101 VAL A O 1
ATOM 835 N N . ARG A 1 102 ? 0.737 -3.610 -0.829 1.00 92.94 102 ARG A N 1
ATOM 836 C CA . ARG A 1 102 ? -0.691 -3.972 -0.773 1.00 92.94 102 ARG A CA 1
ATOM 837 C C . ARG A 1 102 ? -1.112 -4.395 0.634 1.00 92.94 102 ARG A C 1
ATOM 839 O O . ARG A 1 102 ? -2.028 -3.789 1.172 1.00 92.94 102 ARG A O 1
ATOM 846 N N . LYS A 1 103 ? -0.380 -5.334 1.244 1.00 92.56 103 LYS A N 1
ATOM 847 C CA . LYS A 1 103 ? -0.625 -5.778 2.626 1.00 92.56 103 LYS A CA 1
ATOM 848 C C . LYS A 1 103 ? -0.571 -4.615 3.616 1.00 92.56 103 LYS A C 1
ATOM 850 O O . LYS A 1 103 ? -1.476 -4.464 4.421 1.00 92.56 103 LYS A O 1
ATOM 855 N N . TRP A 1 104 ? 0.448 -3.762 3.501 1.00 91.94 104 TRP A N 1
ATOM 856 C CA . TRP A 1 104 ? 0.576 -2.575 4.345 1.00 91.94 104 TRP A CA 1
ATOM 857 C C . TRP A 1 104 ? -0.615 -1.619 4.178 1.00 91.94 104 TRP A C 1
ATOM 859 O O . TRP A 1 104 ? -1.146 -1.145 5.170 1.00 91.94 104 TRP A O 1
ATOM 869 N N . ARG A 1 105 ? -1.093 -1.373 2.948 1.00 91.44 105 ARG A N 1
ATOM 870 C CA . ARG A 1 105 ? -2.283 -0.532 2.701 1.00 91.44 105 ARG A CA 1
ATOM 871 C C . ARG A 1 105 ? -3.573 -1.142 3.251 1.00 91.44 105 ARG A C 1
ATOM 873 O O . ARG A 1 105 ? -4.443 -0.402 3.699 1.00 91.44 105 ARG A O 1
ATOM 880 N N . GLU A 1 106 ? -3.728 -2.459 3.158 1.00 92.00 106 GLU A N 1
ATOM 881 C CA . GLU A 1 106 ? -4.873 -3.183 3.723 1.00 92.00 106 GLU A CA 1
ATOM 882 C C . GLU A 1 106 ? -4.872 -3.096 5.253 1.00 92.00 106 GLU A C 1
ATOM 884 O O . GLU A 1 106 ? -5.897 -2.772 5.845 1.00 92.00 106 GLU A O 1
ATOM 889 N N . GLU A 1 107 ? -3.715 -3.308 5.879 1.00 90.19 107 GLU A N 1
ATOM 890 C CA . GLU A 1 107 ? -3.524 -3.172 7.324 1.00 90.19 107 GLU A CA 1
ATOM 891 C C . GLU A 1 107 ? -3.765 -1.727 7.793 1.00 90.19 107 GLU A C 1
ATOM 893 O O . GLU A 1 107 ? -4.536 -1.495 8.723 1.00 90.19 107 GLU A O 1
ATOM 898 N N . GLU A 1 108 ? -3.194 -0.744 7.094 1.00 91.62 108 GLU A N 1
ATOM 899 C CA . GLU A 1 108 ? -3.371 0.680 7.392 1.00 91.62 108 GLU A CA 1
ATOM 900 C C . GLU A 1 108 ? -4.844 1.102 7.295 1.00 91.62 108 GLU A C 1
ATOM 902 O O . GLU A 1 108 ? -5.344 1.834 8.150 1.00 91.62 108 GLU A O 1
ATOM 907 N N . ARG A 1 109 ? -5.586 0.579 6.308 1.00 93.75 109 ARG A N 1
ATOM 908 C CA . ARG A 1 109 ? -7.029 0.831 6.170 1.00 93.75 109 ARG A CA 1
ATOM 909 C C . ARG A 1 109 ? -7.806 0.391 7.413 1.00 93.75 109 ARG A C 1
ATOM 911 O O . ARG A 1 109 ? -8.734 1.092 7.811 1.00 93.75 109 ARG A O 1
ATOM 918 N N . LEU A 1 110 ? -7.442 -0.736 8.027 1.00 94.06 110 LEU A N 1
ATOM 919 C CA . LEU A 1 110 ? -8.094 -1.211 9.253 1.00 94.06 110 LEU A CA 1
ATOM 920 C C . LEU A 1 110 ? -7.847 -0.252 10.421 1.00 94.06 110 LEU A C 1
ATOM 922 O O . LEU A 1 110 ? -8.770 0.038 11.181 1.00 94.06 110 LEU A O 1
ATOM 926 N N . TYR A 1 111 ? -6.627 0.272 10.555 1.00 95.31 111 TYR A N 1
ATOM 927 C CA . TYR A 1 111 ? -6.309 1.240 11.606 1.00 95.31 111 TYR A CA 1
ATOM 928 C C . TYR A 1 111 ? -7.033 2.571 11.412 1.00 95.31 111 TYR A C 1
ATOM 930 O O . TYR A 1 111 ? -7.526 3.118 12.396 1.00 95.31 111 TYR A O 1
ATOM 938 N N . VAL A 1 112 ? -7.183 3.033 10.168 1.00 94.50 112 VAL A N 1
ATOM 939 C CA . VAL A 1 112 ? -7.983 4.225 9.835 1.00 94.50 112 VAL A CA 1
ATOM 940 C C . VAL A 1 112 ? -9.467 4.019 10.164 1.00 94.50 112 VAL A C 1
ATOM 942 O O . VAL A 1 112 ? -10.101 4.896 10.744 1.00 94.50 112 VAL A O 1
ATOM 945 N N . GLN A 1 113 ? -10.036 2.847 9.863 1.00 94.88 113 GLN A N 1
ATOM 946 C CA . GLN A 1 113 ? -11.422 2.534 10.241 1.00 94.88 113 GLN A CA 1
ATOM 947 C C . GLN A 1 113 ? -11.610 2.490 11.762 1.00 94.88 113 GLN A C 1
ATOM 949 O O . GLN A 1 113 ? -12.618 2.967 12.282 1.00 94.88 113 GLN A O 1
ATOM 954 N N . LEU A 1 114 ? -10.635 1.940 12.492 1.00 95.94 114 LEU A N 1
ATOM 955 C CA . LEU A 1 114 ? -10.660 1.952 13.950 1.00 95.94 114 LEU A CA 1
ATOM 956 C C . LEU A 1 114 ? -10.536 3.374 14.498 1.00 95.94 114 LEU A C 1
ATOM 958 O O . LEU A 1 114 ? -11.315 3.719 15.379 1.00 95.94 114 LEU A O 1
ATOM 962 N N . SER A 1 115 ? -9.628 4.212 13.983 1.00 95.25 115 SER A N 1
ATOM 963 C CA . SER A 1 115 ? -9.515 5.606 14.433 1.00 95.25 115 SER A CA 1
ATOM 964 C C . SER A 1 115 ? -10.790 6.398 14.149 1.00 95.25 115 SER A C 1
ATOM 966 O O . SER A 1 115 ? -11.256 7.127 15.022 1.00 95.25 115 SER A O 1
ATOM 968 N N . GLU A 1 116 ? -11.412 6.185 12.986 1.00 95.38 116 GLU A N 1
ATOM 969 C CA . GLU A 1 116 ? -12.713 6.767 12.658 1.00 95.38 116 GLU A CA 1
ATOM 970 C C . GLU A 1 116 ? -13.797 6.338 13.654 1.00 95.38 116 GLU A C 1
ATOM 972 O O . GLU A 1 116 ? -14.568 7.175 14.123 1.00 95.38 116 GLU A O 1
ATOM 977 N N . ALA A 1 117 ? -13.836 5.057 14.030 1.00 96.44 117 ALA A N 1
ATOM 978 C CA . ALA A 1 117 ? -14.770 4.573 15.039 1.00 96.44 117 ALA A CA 1
ATOM 979 C C . ALA A 1 117 ? -14.540 5.240 16.406 1.00 96.44 117 ALA A C 1
ATOM 981 O O . ALA A 1 117 ? -15.506 5.514 17.112 1.00 96.44 117 ALA A O 1
ATOM 982 N N . MET A 1 118 ? -13.291 5.534 16.784 1.00 95.19 118 MET A N 1
ATOM 983 C CA . MET A 1 118 ? -12.986 6.232 18.042 1.00 95.19 118 MET A CA 1
ATOM 984 C C . MET A 1 118 ? -13.491 7.678 18.030 1.00 95.19 118 MET A C 1
ATOM 986 O O . MET A 1 118 ? -14.051 8.128 19.026 1.00 95.19 118 MET A O 1
ATOM 990 N N . GLU A 1 119 ? -13.348 8.382 16.906 1.00 92.94 119 GLU A N 1
ATOM 991 C CA . GLU A 1 119 ? -13.917 9.725 16.717 1.00 92.94 119 GLU A CA 1
ATOM 992 C C . GLU A 1 119 ? -15.450 9.695 16.714 1.00 92.94 119 GLU A C 1
ATOM 994 O O . GLU A 1 119 ? -16.087 10.535 17.342 1.00 92.94 119 GLU A O 1
ATOM 999 N N . CYS A 1 120 ? -16.060 8.700 16.063 1.00 93.75 120 CYS A N 1
ATOM 1000 C CA . CYS A 1 120 ? -17.514 8.544 16.058 1.00 93.75 120 CYS A CA 1
ATOM 1001 C C . CYS A 1 120 ? -18.059 8.217 17.456 1.00 93.75 120 CYS A C 1
ATOM 1003 O O . CYS A 1 120 ? -19.134 8.691 17.812 1.00 93.75 120 CYS A O 1
ATOM 1005 N N . LEU A 1 121 ? -17.331 7.439 18.268 1.00 93.88 121 LEU A N 1
ATOM 1006 C CA . LEU A 1 121 ? -17.690 7.205 19.670 1.00 93.88 121 LEU A CA 1
ATOM 1007 C C . LEU A 1 121 ? -17.671 8.499 20.482 1.00 93.88 121 LEU A C 1
ATOM 1009 O O . LEU A 1 121 ? -18.600 8.729 21.253 1.00 93.88 121 LEU A O 1
ATOM 1013 N N . GLU A 1 122 ? -16.639 9.328 20.306 1.00 91.50 122 GLU A N 1
ATOM 1014 C CA . GLU A 1 122 ? -16.558 10.652 20.931 1.00 91.50 122 GLU A CA 1
ATOM 1015 C C . GLU A 1 122 ? -17.759 11.503 20.500 1.00 91.50 122 GLU A C 1
ATOM 1017 O O . GLU A 1 122 ? -18.552 11.873 21.360 1.00 91.50 122 GLU A O 1
ATOM 1022 N N . HIS A 1 123 ? -17.983 11.671 19.191 1.00 90.62 123 HIS A N 1
ATOM 1023 C CA . HIS A 1 123 ? -19.113 12.414 18.617 1.00 90.62 123 HIS A CA 1
ATOM 1024 C C . HIS A 1 123 ? -20.480 11.956 19.158 1.00 90.62 123 HIS A C 1
ATOM 1026 O O . HIS A 1 123 ? -21.264 12.778 19.629 1.00 90.62 123 HIS A O 1
ATOM 1032 N N . ILE A 1 124 ? -20.768 10.647 19.158 1.00 91.56 124 ILE A N 1
ATOM 1033 C CA . ILE A 1 124 ? -22.025 10.096 19.699 1.00 91.56 124 ILE A CA 1
ATOM 1034 C C . ILE A 1 124 ? -22.196 10.462 21.179 1.00 91.56 124 ILE A C 1
ATOM 1036 O O . ILE A 1 124 ? -23.305 10.761 21.610 1.00 91.56 124 ILE A O 1
ATOM 1040 N N . CYS A 1 125 ? -21.123 10.432 21.969 1.00 89.00 125 CYS A N 1
ATOM 1041 C CA . CYS A 1 125 ? -21.210 10.628 23.417 1.00 89.00 125 CYS A CA 1
ATOM 1042 C C . CYS A 1 125 ? -21.098 12.099 23.855 1.00 89.00 125 CYS A C 1
ATOM 1044 O O . CYS A 1 125 ? -21.457 12.402 24.992 1.00 89.00 125 CYS A O 1
ATOM 1046 N N . THR A 1 126 ? -20.595 13.002 23.007 1.00 87.44 126 THR A N 1
ATOM 1047 C CA . THR A 1 126 ? -20.437 14.438 23.310 1.00 87.44 126 THR A CA 1
ATOM 1048 C C . THR A 1 126 ? -21.482 15.300 22.619 1.00 87.44 126 THR A C 1
ATOM 1050 O O . THR A 1 126 ? -22.118 16.130 23.258 1.00 87.44 126 THR A O 1
ATOM 1053 N N . GLU A 1 127 ? -21.658 15.106 21.316 1.00 84.19 127 GLU A N 1
ATOM 1054 C CA . GLU A 1 127 ? -22.554 15.897 20.476 1.00 84.19 127 GLU A CA 1
ATOM 1055 C C . GLU A 1 127 ? -23.894 15.189 20.295 1.00 84.19 127 GLU A C 1
ATOM 1057 O O . GLU A 1 127 ? -24.916 15.846 20.119 1.00 84.19 127 GLU A O 1
ATOM 1062 N N . GLY A 1 128 ? -23.907 13.858 20.355 1.00 82.12 128 GLY A N 1
ATOM 1063 C CA . GLY A 1 128 ? -25.072 13.045 20.043 1.00 82.12 128 GLY A CA 1
ATOM 1064 C C . GLY A 1 128 ? -25.240 12.844 18.546 1.00 82.12 128 GL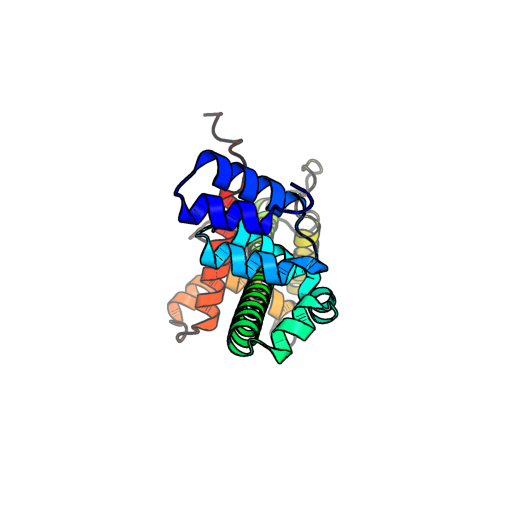Y A C 1
ATOM 1065 O O . GLY A 1 128 ? -25.090 13.767 17.744 1.00 82.12 128 GLY A O 1
ATOM 1066 N N . CYS A 1 129 ? -25.601 11.621 18.173 1.00 82.69 129 CYS A N 1
ATOM 1067 C CA . CYS A 1 129 ? -25.912 11.270 16.799 1.00 82.69 129 CYS A CA 1
ATOM 1068 C C . CYS A 1 129 ? -27.249 10.523 16.816 1.00 82.69 129 CYS A C 1
ATOM 1070 O O . CYS A 1 129 ? -27.380 9.520 17.512 1.00 82.69 129 CYS A O 1
ATOM 1072 N N . THR A 1 130 ? -28.245 11.034 16.093 1.00 78.69 130 THR A N 1
ATOM 1073 C CA . THR A 1 130 ? -29.606 10.469 15.985 1.00 78.69 130 THR A CA 1
ATOM 1074 C C . THR A 1 130 ? -30.213 9.954 17.305 1.00 78.69 130 THR A C 1
ATOM 1076 O O . THR A 1 130 ? -30.659 10.760 18.112 1.00 78.69 130 THR A O 1
ATOM 1079 N N . GLU A 1 131 ? -30.271 8.634 17.508 1.00 70.31 131 GLU A N 1
ATOM 1080 C CA . GLU A 1 131 ? -30.986 7.968 18.609 1.00 70.31 131 GLU A CA 1
ATOM 1081 C C . GLU A 1 131 ? -30.146 7.768 19.877 1.00 70.31 131 GLU A C 1
ATOM 1083 O O . GLU A 1 131 ? -30.697 7.535 20.950 1.00 70.31 131 GLU A O 1
ATOM 1088 N N . VAL A 1 132 ? -28.815 7.795 19.764 1.00 72.50 132 VAL A N 1
ATOM 1089 C CA . VAL A 1 132 ? -27.910 7.616 20.907 1.00 72.50 132 VAL A CA 1
ATOM 1090 C C . VAL A 1 132 ? -27.133 8.910 21.081 1.00 72.50 132 VAL A C 1
ATOM 1092 O O . VAL A 1 132 ? -26.392 9.325 20.188 1.00 72.50 132 VAL A O 1
ATOM 1095 N N . GLY A 1 133 ? -27.299 9.549 22.233 1.00 70.25 133 GLY A N 1
ATOM 1096 C CA . GLY A 1 133 ? -26.661 10.821 22.531 1.00 70.25 133 GLY A CA 1
ATOM 1097 C C . GLY A 1 133 ? -26.434 11.043 24.023 1.00 70.25 133 GLY A C 1
ATOM 1098 O O . GLY A 1 133 ? -26.819 10.198 24.837 1.00 70.25 133 GLY A O 1
ATOM 1099 N N . PRO A 1 134 ? -25.781 12.159 24.387 1.00 73.81 134 PRO A N 1
ATOM 1100 C CA . PRO A 1 134 ? -25.617 12.562 25.775 1.00 73.81 134 PRO A CA 1
ATOM 1101 C C . PRO A 1 134 ? -26.979 12.684 26.463 1.00 73.81 134 PRO A C 1
ATOM 1103 O O . PRO A 1 134 ? -27.928 13.185 25.869 1.00 73.81 134 PRO A O 1
ATOM 1106 N N . TYR A 1 135 ? -27.054 12.280 27.732 1.00 59.25 135 TYR A N 1
ATOM 1107 C CA . TYR A 1 135 ? -28.291 12.331 28.522 1.00 59.25 135 TYR A CA 1
ATOM 1108 C C . TYR A 1 135 ? -28.847 13.759 28.695 1.00 59.25 135 TYR A C 1
ATOM 1110 O O . TYR A 1 135 ? -30.041 13.937 28.892 1.00 59.25 135 TYR A O 1
ATOM 1118 N N . GLU A 1 136 ? -27.980 14.771 28.606 1.00 56.50 136 GLU A N 1
ATOM 1119 C CA . GLU A 1 136 ? -28.290 16.177 28.905 1.00 56.50 136 GLU A CA 1
ATOM 1120 C C . GLU A 1 136 ? -28.752 16.995 27.686 1.00 56.50 136 GLU A C 1
ATOM 1122 O O . GLU A 1 136 ? -29.070 18.171 27.832 1.00 56.50 136 GLU A O 1
ATOM 1127 N N . VAL A 1 137 ? -28.773 16.416 26.479 1.00 58.81 137 VAL A N 1
ATOM 1128 C CA . VAL A 1 137 ? -29.064 17.159 25.242 1.00 58.81 137 VAL A CA 1
ATOM 1129 C C . VAL A 1 137 ? -30.336 16.608 24.606 1.00 58.81 137 VAL A C 1
ATOM 1131 O O . VAL A 1 137 ? -30.349 15.472 24.129 1.00 58.81 137 VAL A O 1
ATOM 1134 N N . GLU A 1 138 ? -31.404 17.412 24.567 1.00 51.31 138 GLU A N 1
ATOM 1135 C CA . GLU A 1 138 ? -32.597 17.085 23.780 1.00 51.31 138 GLU A CA 1
ATOM 1136 C C . GLU A 1 138 ? -32.187 16.809 22.327 1.00 51.31 138 GLU A C 1
ATOM 1138 O O . GLU A 1 138 ? -31.348 17.516 21.761 1.00 51.31 138 GLU A O 1
ATOM 1143 N N . VAL A 1 139 ? -32.757 15.765 21.716 1.00 53.81 139 VAL A N 1
ATOM 1144 C CA . VAL A 1 139 ? -32.490 15.363 20.324 1.00 53.81 139 VAL A CA 1
ATOM 1145 C C . VAL A 1 139 ? -33.093 16.419 19.377 1.00 53.81 139 VAL A C 1
ATOM 1147 O O . VAL A 1 139 ? -34.138 16.235 18.757 1.00 53.81 139 VAL A O 1
ATOM 1150 N N . GLY A 1 140 ? -32.452 17.587 19.333 1.00 49.56 140 GLY A N 1
ATOM 1151 C CA . GLY A 1 140 ? -32.887 18.801 18.659 1.00 49.56 140 GLY A CA 1
ATOM 1152 C C . GLY A 1 140 ? -32.571 18.773 17.166 1.00 49.56 140 GLY A C 1
ATOM 1153 O O . GLY A 1 140 ? -31.439 18.548 16.739 1.00 49.56 140 GLY A O 1
ATOM 1154 N N . ARG A 1 141 ? -33.617 19.022 16.380 1.00 49.28 141 ARG A N 1
ATOM 1155 C CA . ARG A 1 141 ? -33.797 18.800 14.935 1.00 49.28 141 ARG A CA 1
ATOM 1156 C C . ARG A 1 141 ? -32.996 19.701 13.975 1.00 49.28 141 ARG A C 1
ATOM 1158 O O . ARG A 1 141 ? -33.418 19.876 12.837 1.00 49.28 141 ARG A O 1
ATOM 1165 N N . GLN A 1 142 ? -31.850 20.257 14.363 1.00 49.94 142 GLN A N 1
ATOM 1166 C CA . GLN A 1 142 ? -31.032 21.074 13.449 1.00 49.94 142 GLN A CA 1
ATOM 1167 C C . GLN A 1 142 ? -29.538 20.785 13.588 1.00 49.94 142 GLN A C 1
ATOM 1169 O O . GLN A 1 142 ? -28.767 21.601 14.084 1.00 49.94 142 GLN A O 1
ATOM 1174 N N . LYS A 1 143 ? -29.110 19.608 13.128 1.00 61.00 143 LYS A N 1
ATOM 1175 C CA . LYS A 1 143 ? -27.685 19.303 12.971 1.00 61.00 143 LYS A CA 1
ATOM 1176 C C . LYS A 1 143 ? -27.383 19.042 11.509 1.00 61.00 143 LYS A C 1
ATOM 1178 O O . LYS A 1 143 ? -28.144 18.365 10.820 1.00 61.00 143 LYS A O 1
ATOM 1183 N N . THR A 1 144 ? -26.269 19.601 11.050 1.00 65.44 144 THR A N 1
ATOM 1184 C CA . THR A 1 144 ? -25.656 19.234 9.776 1.00 65.44 144 THR A CA 1
ATOM 1185 C C . THR A 1 144 ? -25.611 17.706 9.653 1.00 65.44 144 THR A C 1
ATOM 1187 O O . THR A 1 144 ? -25.352 17.026 10.653 1.00 65.44 144 THR A O 1
ATOM 1190 N N . PRO A 1 145 ? -25.875 17.138 8.461 1.00 76.31 145 PRO A N 1
ATOM 1191 C CA . PRO A 1 145 ? -25.813 15.695 8.276 1.00 76.31 145 PRO A CA 1
ATOM 1192 C C . PRO A 1 145 ? -24.466 15.151 8.760 1.00 76.31 145 PRO A C 1
ATOM 1194 O O . PRO A 1 145 ? -23.414 15.675 8.389 1.00 76.31 145 PRO A O 1
ATOM 1197 N N . CYS A 1 146 ? -24.495 14.119 9.609 1.00 85.50 146 CYS A N 1
ATOM 1198 C CA . CYS A 1 146 ? -23.278 13.501 10.127 1.00 85.50 146 CYS A CA 1
ATOM 1199 C C . CYS A 1 146 ? -22.425 12.999 8.953 1.00 85.50 146 CYS A C 1
ATOM 1201 O O . CYS A 1 146 ? -22.849 12.122 8.199 1.00 85.50 146 CYS A O 1
ATOM 1203 N N . SER A 1 147 ? -21.206 13.523 8.815 1.00 86.44 147 SER A N 1
ATOM 1204 C CA . SER A 1 147 ? -20.296 13.161 7.718 1.00 86.44 147 SER A CA 1
ATOM 1205 C C . SER A 1 147 ? -19.868 11.690 7.754 1.00 86.44 147 SER A C 1
ATOM 1207 O O . SER A 1 147 ? -19.495 11.129 6.727 1.00 86.44 147 SER A O 1
ATOM 1209 N N . LYS A 1 148 ? -19.960 11.052 8.927 1.00 91.31 148 LYS A N 1
ATOM 1210 C CA . LYS A 1 148 ? -19.582 9.655 9.188 1.00 91.31 148 LYS A CA 1
ATOM 1211 C C . LYS A 1 148 ? -20.786 8.817 9.630 1.00 91.31 148 LYS A C 1
ATOM 1213 O O . LYS A 1 148 ? -20.670 7.945 10.494 1.00 91.31 148 LYS A O 1
ATOM 1218 N N . PHE A 1 149 ? -21.958 9.089 9.047 1.00 90.00 149 PHE A N 1
ATOM 1219 C CA . PHE A 1 149 ? -23.226 8.483 9.461 1.00 90.00 149 PHE A CA 1
ATOM 1220 C C . PHE A 1 149 ? -23.202 6.948 9.460 1.00 90.00 149 PHE A C 1
ATOM 1222 O O . PHE A 1 149 ? -23.664 6.346 10.421 1.00 90.00 149 PHE A O 1
ATOM 1229 N N . ALA A 1 150 ? -22.619 6.304 8.443 1.00 91.56 150 ALA A N 1
ATOM 1230 C CA . ALA A 1 150 ? -22.562 4.839 8.367 1.00 91.56 150 ALA A CA 1
ATOM 1231 C C . ALA A 1 150 ? -21.825 4.212 9.569 1.00 91.56 150 ALA A C 1
ATOM 1233 O O . ALA A 1 150 ? -22.302 3.248 10.175 1.00 91.56 150 ALA A O 1
ATOM 1234 N N . THR A 1 151 ? -20.689 4.795 9.960 1.00 94.69 151 THR A N 1
ATOM 1235 C CA . THR A 1 151 ? -19.907 4.352 11.122 1.00 94.69 151 THR A CA 1
ATOM 1236 C C . THR A 1 151 ? -20.641 4.664 12.424 1.00 94.69 151 THR A C 1
ATOM 1238 O O . THR A 1 151 ? -20.740 3.796 13.296 1.00 94.69 151 THR A O 1
ATOM 1241 N N . CYS A 1 152 ? -21.240 5.855 12.541 1.00 93.38 152 CYS A N 1
ATOM 1242 C CA . CYS A 1 152 ? -22.052 6.223 13.702 1.00 93.38 152 CYS A CA 1
ATOM 1243 C C . CYS A 1 152 ? -23.247 5.279 13.886 1.00 93.38 152 CYS A C 1
ATOM 1245 O O . CYS A 1 152 ? -23.454 4.765 14.983 1.00 93.38 152 CYS A O 1
ATOM 1247 N N . GLN A 1 153 ? -23.976 4.967 12.815 1.00 92.88 153 GLN A N 1
ATOM 1248 C CA . GLN A 1 153 ? -25.111 4.046 12.828 1.00 92.88 153 GLN A CA 1
ATOM 1249 C C . GLN A 1 153 ? -24.698 2.650 13.314 1.00 92.88 153 GLN A C 1
ATOM 1251 O O . GLN A 1 153 ? -25.361 2.061 14.174 1.00 92.88 153 GLN A O 1
ATOM 1256 N N . GLY A 1 154 ? -23.568 2.128 12.824 1.00 93.94 154 GLY A N 1
ATOM 1257 C CA . GLY A 1 154 ? -23.019 0.852 13.288 1.00 93.94 154 GLY A CA 1
ATOM 1258 C C . GLY A 1 154 ? -22.707 0.851 14.790 1.00 93.94 154 GLY A C 1
ATOM 1259 O O . GLY A 1 154 ? -23.053 -0.097 15.502 1.00 93.94 154 GLY A O 1
ATOM 1260 N N . LEU A 1 155 ? -22.109 1.932 15.296 1.00 94.94 155 LEU A N 1
ATOM 1261 C CA . LEU A 1 155 ? -21.801 2.089 16.720 1.00 94.94 155 LEU A CA 1
ATOM 1262 C C . LEU A 1 155 ? -23.060 2.246 17.578 1.00 94.94 155 LEU A C 1
ATOM 1264 O O . LEU A 1 155 ? -23.160 1.611 18.625 1.00 94.94 155 LEU A O 1
ATOM 1268 N N . GLN A 1 156 ? -24.056 3.006 17.127 1.00 93.00 156 GLN A N 1
ATOM 1269 C CA . GLN A 1 156 ? -25.340 3.161 17.818 1.00 93.00 156 GLN A CA 1
ATOM 1270 C C . GLN A 1 156 ? -26.053 1.825 18.016 1.00 93.00 156 GLN A C 1
ATOM 1272 O O . GLN A 1 156 ? -26.612 1.570 19.082 1.00 93.00 156 GLN A O 1
ATOM 1277 N N . VAL A 1 157 ? -26.017 0.940 17.015 1.00 93.31 157 VAL A N 1
ATOM 1278 C CA . VAL A 1 157 ? -26.567 -0.420 17.135 1.00 93.31 157 VAL A CA 1
ATOM 1279 C C . VAL A 1 157 ? -25.844 -1.207 18.232 1.00 93.31 157 VAL A C 1
ATOM 1281 O O . VAL A 1 157 ? -26.497 -1.885 19.030 1.00 93.31 157 VAL A O 1
ATOM 1284 N N . LEU A 1 158 ? -24.513 -1.108 18.313 1.00 94.19 158 LEU A N 1
ATOM 1285 C CA . LEU A 1 158 ? -23.734 -1.772 19.363 1.00 94.19 158 LEU A CA 1
ATOM 1286 C C . LEU A 1 158 ? -24.007 -1.184 20.754 1.00 94.19 158 LEU A C 1
ATOM 1288 O O . LEU A 1 158 ? -24.135 -1.951 21.710 1.00 94.19 158 LEU A O 1
ATOM 1292 N N . ILE A 1 159 ? -24.143 0.140 20.866 1.00 92.19 159 ILE A N 1
ATOM 1293 C CA . ILE A 1 159 ? -24.446 0.826 22.130 1.00 92.19 159 ILE A CA 1
ATOM 1294 C C . ILE A 1 159 ? -25.844 0.441 22.627 1.00 92.19 159 ILE A C 1
ATOM 1296 O O . ILE A 1 159 ? -25.977 -0.017 23.764 1.00 92.19 159 ILE A O 1
ATOM 1300 N N . ARG A 1 160 ? -26.872 0.527 21.770 1.00 91.62 160 ARG A N 1
ATOM 1301 C CA . ARG A 1 160 ? -28.244 0.105 22.110 1.00 91.62 160 ARG A CA 1
ATOM 1302 C C . ARG A 1 160 ? -28.281 -1.353 22.551 1.00 91.62 160 ARG A C 1
ATOM 1304 O O . ARG A 1 160 ? -28.869 -1.675 23.581 1.00 91.62 160 ARG A O 1
ATOM 1311 N N . HIS A 1 161 ? -27.592 -2.228 21.815 1.00 93.56 161 HIS A N 1
ATOM 1312 C CA . HIS A 1 161 ? -27.485 -3.634 22.186 1.00 93.56 161 HIS A CA 1
ATOM 1313 C C . HIS A 1 161 ? -26.820 -3.823 2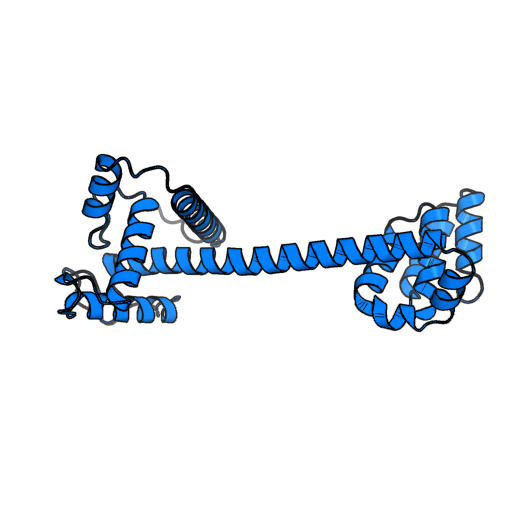3.555 1.00 93.56 161 HIS A C 1
ATOM 1315 O O . HIS A 1 161 ? -27.286 -4.633 24.349 1.00 93.56 161 HIS A O 1
ATOM 1321 N N . LEU A 1 162 ? -25.741 -3.099 23.863 1.00 91.00 162 LEU A N 1
ATOM 1322 C CA . LEU A 1 162 ? -25.075 -3.202 25.163 1.00 91.00 162 LEU A CA 1
ATOM 1323 C C . LEU A 1 162 ? -25.993 -2.772 26.322 1.00 91.00 162 LEU A C 1
ATOM 1325 O O . LEU A 1 162 ? -25.950 -3.388 27.392 1.00 91.00 162 LEU A O 1
ATOM 1329 N N . GLY A 1 163 ? -26.840 -1.764 26.099 1.00 88.69 163 GLY A N 1
ATOM 1330 C CA . GLY A 1 163 ? -27.852 -1.322 27.058 1.00 88.69 163 GLY A CA 1
ATOM 1331 C C . GLY A 1 163 ? -28.849 -2.430 27.404 1.00 88.69 163 GLY A C 1
ATOM 1332 O O . GLY A 1 163 ? -29.031 -2.743 28.581 1.00 88.69 163 GLY A O 1
ATOM 1333 N N . THR A 1 164 ? -29.405 -3.090 26.384 1.00 90.25 164 THR A N 1
ATOM 1334 C CA . THR A 1 164 ? -30.531 -4.036 26.518 1.00 90.25 164 THR A CA 1
ATOM 1335 C C . THR A 1 164 ? -30.136 -5.516 26.609 1.00 90.25 164 THR A C 1
ATOM 1337 O O . THR A 1 164 ? -30.977 -6.370 26.879 1.00 90.25 164 THR A O 1
ATOM 1340 N N . CYS A 1 165 ? -28.867 -5.875 26.388 1.00 92.56 165 CYS A N 1
ATOM 1341 C CA . CYS A 1 165 ? -28.448 -7.278 26.335 1.00 92.56 165 CYS A CA 1
ATOM 1342 C C . CYS A 1 165 ? -28.314 -7.927 27.722 1.00 92.56 165 CYS A C 1
ATOM 1344 O O . CYS A 1 165 ? -27.365 -7.670 28.463 1.00 92.56 165 CYS A O 1
ATOM 1346 N N . ASN A 1 166 ? -29.181 -8.898 28.015 1.00 86.00 166 ASN A N 1
ATOM 1347 C CA . ASN A 1 166 ? -29.155 -9.675 29.264 1.00 86.00 166 ASN A CA 1
ATOM 1348 C C . ASN A 1 166 ? -27.983 -10.671 29.358 1.00 86.00 166 ASN A C 1
ATOM 1350 O O . ASN A 1 166 ? -27.601 -11.101 30.445 1.00 86.00 166 ASN A O 1
ATOM 1354 N N . ARG A 1 167 ? -27.362 -11.034 28.225 1.00 85.19 167 ARG A N 1
ATOM 1355 C CA . ARG A 1 167 ? -26.196 -11.941 28.189 1.00 85.19 167 ARG A CA 1
ATOM 1356 C C . ARG A 1 167 ? -24.867 -11.235 28.493 1.00 85.19 167 ARG A C 1
ATOM 1358 O O . ARG A 1 167 ? -23.837 -11.907 28.540 1.00 85.19 167 ARG A O 1
ATOM 1365 N N . LYS A 1 168 ? -24.869 -9.910 28.706 1.00 79.06 168 LYS A N 1
ATOM 1366 C CA . LYS A 1 168 ? -23.654 -9.118 28.975 1.00 79.06 168 LYS A CA 1
ATOM 1367 C C . LYS A 1 168 ? -22.946 -9.540 30.266 1.00 79.06 168 LYS A C 1
ATOM 1369 O O . LYS A 1 168 ? -21.734 -9.708 30.254 1.00 79.06 168 LYS A O 1
ATOM 1374 N N . LEU A 1 169 ? -23.711 -9.782 31.334 1.00 66.94 169 LEU A N 1
ATOM 1375 C CA . LEU A 1 169 ? -23.190 -10.161 32.655 1.00 66.94 169 LEU A CA 1
ATOM 1376 C C . LEU A 1 169 ? -22.661 -11.600 32.683 1.00 66.94 169 LEU A C 1
ATOM 1378 O O . LEU A 1 169 ? -21.733 -11.905 33.418 1.00 66.94 169 LEU A O 1
ATOM 1382 N N . LYS A 1 170 ? -23.222 -12.473 31.837 1.00 67.25 170 LYS A N 1
ATOM 1383 C CA . LYS A 1 170 ? -22.848 -13.892 31.735 1.00 67.25 170 LYS A CA 1
ATOM 1384 C C . LYS A 1 170 ? -21.678 -14.152 30.769 1.00 67.25 170 LYS A C 1
ATOM 1386 O O . LYS A 1 170 ? -21.320 -15.300 30.553 1.00 67.25 170 LYS A O 1
ATOM 1391 N N . GLY A 1 171 ? -21.106 -13.113 30.149 1.00 68.56 171 GLY A N 1
ATOM 1392 C CA . GLY A 1 171 ? -19.858 -13.222 29.377 1.00 68.56 171 GLY A CA 1
ATOM 1393 C C . GLY A 1 171 ? -19.939 -13.892 27.994 1.00 68.56 171 GLY A C 1
ATOM 1394 O O . GLY A 1 171 ? -18.904 -14.244 27.440 1.00 68.56 171 GLY A O 1
ATOM 1395 N N . GLY A 1 172 ? -21.129 -14.048 27.397 1.00 82.00 172 GLY A N 1
ATOM 1396 C CA . GLY A 1 172 ? -21.316 -14.868 26.182 1.00 82.00 172 GLY A CA 1
ATOM 1397 C C . GLY A 1 172 ? -21.707 -14.136 24.890 1.00 82.00 172 GLY A C 1
ATOM 1398 O O . GLY A 1 172 ? -21.887 -14.779 23.858 1.00 82.00 172 GLY A O 1
ATOM 1399 N N . CYS A 1 173 ? -21.895 -12.811 24.900 1.00 93.62 173 CYS A N 1
ATOM 1400 C CA . CYS A 1 173 ? -22.369 -12.088 23.711 1.00 93.62 173 CYS A CA 1
ATOM 1401 C C . CYS A 1 173 ? -21.227 -11.488 22.873 1.00 93.62 173 CYS A C 1
ATOM 1403 O O . CYS A 1 173 ? -20.527 -10.574 23.317 1.00 93.62 173 CYS A O 1
ATOM 1405 N N . LEU A 1 174 ? -21.109 -11.920 21.610 1.00 91.81 174 LEU A N 1
ATOM 1406 C CA . LEU A 1 174 ? -20.108 -11.411 20.664 1.00 91.81 174 LEU A CA 1
ATOM 1407 C C . LEU A 1 174 ? -20.254 -9.908 20.373 1.00 91.81 174 LEU A C 1
ATOM 1409 O O . LEU A 1 174 ? -19.245 -9.214 20.256 1.00 91.81 174 LEU A O 1
ATOM 1413 N N . ARG A 1 175 ? -21.484 -9.380 20.282 1.00 93.06 175 ARG A N 1
ATOM 1414 C CA . ARG A 1 175 ? -21.723 -7.943 20.036 1.00 93.06 175 ARG A CA 1
ATOM 1415 C C . ARG A 1 175 ? -21.284 -7.090 21.227 1.00 93.06 175 ARG A C 1
ATOM 1417 O O . ARG A 1 175 ? -20.577 -6.106 21.034 1.00 93.06 175 ARG A O 1
ATOM 1424 N N . CYS A 1 176 ? -21.612 -7.513 22.451 1.00 92.75 176 CYS A N 1
ATOM 1425 C CA . CYS A 1 176 ? -21.118 -6.859 23.665 1.00 92.75 176 CYS A CA 1
ATOM 1426 C C . CYS A 1 176 ? -19.590 -6.917 23.740 1.00 92.75 176 CYS A C 1
ATOM 1428 O O . CYS A 1 176 ? -18.965 -5.898 24.009 1.00 92.75 176 CYS A O 1
ATOM 1430 N N . LYS A 1 177 ? -18.979 -8.074 23.448 1.00 92.00 177 LYS A N 1
ATOM 1431 C CA . LYS A 1 177 ? -17.517 -8.230 23.453 1.00 92.00 177 LYS A CA 1
ATOM 1432 C C . LYS A 1 177 ? -16.832 -7.254 22.491 1.00 92.00 177 LYS A C 1
ATOM 1434 O O . LYS A 1 177 ? -15.863 -6.612 22.882 1.00 92.00 177 LYS A O 1
ATOM 1439 N N . ARG A 1 178 ? -17.359 -7.090 21.271 1.00 93.56 178 ARG A N 1
ATOM 1440 C CA . ARG A 1 178 ? -16.855 -6.104 20.297 1.00 93.56 178 ARG A CA 1
ATOM 1441 C C . ARG A 1 178 ? -16.986 -4.669 20.811 1.00 93.56 178 ARG A C 1
ATOM 1443 O O . ARG A 1 178 ? -16.026 -3.914 20.728 1.00 93.56 178 ARG A O 1
ATOM 1450 N N . MET A 1 179 ? -18.134 -4.308 21.389 1.00 94.19 179 MET A N 1
ATOM 1451 C CA . MET A 1 179 ? -18.332 -2.969 21.955 1.00 94.19 179 MET A CA 1
ATOM 1452 C C . MET A 1 179 ? -17.360 -2.681 23.111 1.00 94.19 179 MET A C 1
ATOM 1454 O O . MET A 1 179 ? -16.736 -1.625 23.155 1.00 94.19 179 MET A O 1
ATOM 1458 N N . TRP A 1 180 ? -17.151 -3.654 24.003 1.00 92.06 180 TRP A N 1
ATOM 1459 C CA . TRP A 1 180 ? -16.159 -3.562 25.077 1.00 92.06 180 TRP A CA 1
ATOM 1460 C C . TRP A 1 180 ? -14.729 -3.392 24.552 1.00 92.06 180 TRP A C 1
ATOM 1462 O O . TRP A 1 180 ? -13.964 -2.611 25.114 1.00 92.06 180 TRP A O 1
ATOM 1472 N N . GLN A 1 181 ? -14.362 -4.076 23.463 1.00 92.69 181 GLN A N 1
ATOM 1473 C CA . GLN A 1 181 ? -13.059 -3.888 22.816 1.00 92.69 181 GLN A CA 1
ATOM 1474 C C . GLN A 1 181 ? -12.885 -2.462 22.281 1.00 92.69 181 GLN A C 1
ATOM 1476 O O . GLN A 1 181 ? -11.803 -1.897 22.431 1.00 92.69 181 GLN A O 1
ATOM 1481 N N . LEU A 1 182 ? -13.938 -1.865 21.714 1.00 95.88 182 LEU A N 1
ATOM 1482 C CA . LEU A 1 182 ? -13.912 -0.476 21.251 1.00 95.88 182 LEU A CA 1
ATOM 1483 C C . LEU A 1 182 ? -13.769 0.512 22.415 1.00 95.88 182 LEU A C 1
ATOM 1485 O O . LEU A 1 182 ? -12.942 1.415 22.334 1.00 95.88 182 LEU A O 1
ATOM 1489 N N . PHE A 1 183 ? -14.486 0.311 23.527 1.00 94.50 183 PHE A N 1
ATOM 1490 C CA . PHE A 1 183 ? -14.297 1.136 24.726 1.00 94.50 183 PHE A CA 1
ATOM 1491 C C . PHE A 1 183 ? -12.897 0.992 25.321 1.00 94.50 183 PHE A C 1
ATOM 1493 O O . PHE A 1 183 ? -12.287 1.993 25.698 1.00 94.50 183 PHE A O 1
ATOM 1500 N N . ARG A 1 184 ? -12.347 -0.227 25.363 1.00 93.19 184 ARG A N 1
ATOM 1501 C CA . ARG A 1 184 ? -10.968 -0.461 25.815 1.00 93.19 184 ARG A CA 1
ATOM 1502 C C . ARG A 1 184 ? -9.953 0.240 24.914 1.00 93.19 184 ARG A C 1
ATOM 1504 O O . ARG A 1 184 ? -9.026 0.867 25.424 1.00 93.19 184 ARG A O 1
ATOM 1511 N N . LEU A 1 185 ? -10.136 0.165 23.595 1.00 94.69 185 LEU A N 1
ATOM 1512 C CA . LEU A 1 185 ? -9.282 0.854 22.629 1.00 94.69 185 LEU A CA 1
ATOM 1513 C C . LEU A 1 185 ? -9.358 2.371 22.816 1.00 94.69 185 LEU A C 1
ATOM 1515 O O . LEU A 1 185 ? -8.315 2.995 22.985 1.00 94.69 185 LEU A O 1
ATOM 1519 N N . HIS A 1 186 ? -10.567 2.938 22.883 1.00 95.00 186 HIS A N 1
ATOM 1520 C CA . HIS A 1 186 ? -10.775 4.366 23.130 1.00 95.00 186 HIS A CA 1
ATOM 1521 C C . HIS A 1 186 ? -10.076 4.802 24.423 1.00 95.00 186 HIS A C 1
ATOM 1523 O O . HIS A 1 186 ? -9.296 5.745 24.410 1.00 95.00 186 HIS A O 1
ATOM 1529 N N . SER A 1 187 ? -10.267 4.062 25.518 1.00 92.88 187 SER A N 1
ATOM 1530 C CA . SER A 1 187 ? -9.641 4.360 26.817 1.00 92.88 187 SER A CA 1
ATOM 1531 C C . SER A 1 187 ? -8.112 4.375 26.763 1.00 92.88 187 SER A C 1
ATOM 1533 O O . SER A 1 187 ? -7.496 5.120 27.518 1.00 92.88 187 SER A O 1
ATOM 1535 N N . SER A 1 188 ? -7.516 3.577 25.869 1.00 91.56 188 SER A N 1
ATOM 1536 C CA . SER A 1 188 ? -6.061 3.463 25.689 1.00 91.56 188 SER A CA 1
ATOM 1537 C C . SER A 1 188 ? -5.453 4.595 24.851 1.00 91.56 188 SER A C 1
ATOM 1539 O O . SER A 1 188 ? -4.248 4.810 24.920 1.00 91.56 188 SER A O 1
ATOM 1541 N N . ILE A 1 189 ? -6.254 5.284 24.029 1.00 92.00 189 ILE A N 1
ATOM 1542 C CA . ILE A 1 189 ? -5.796 6.389 23.163 1.00 92.00 189 ILE A CA 1
ATOM 1543 C C . ILE A 1 189 ? -6.366 7.756 23.573 1.00 92.00 189 ILE A C 1
ATOM 1545 O O . ILE A 1 189 ? -5.957 8.782 23.035 1.00 92.00 189 ILE A O 1
ATOM 1549 N N . CYS A 1 190 ? -7.356 7.781 24.465 1.00 90.81 190 CYS A N 1
ATOM 1550 C CA . CYS A 1 190 ? -8.041 8.994 24.890 1.00 90.81 190 CYS A CA 1
ATOM 1551 C C . CYS A 1 190 ? -7.125 9.843 25.777 1.00 90.81 190 CYS A C 1
ATOM 1553 O O . CYS A 1 190 ? -6.678 9.398 26.832 1.00 90.81 190 CYS A O 1
ATOM 1555 N N . LEU A 1 191 ? -6.904 11.093 25.368 1.00 84.38 191 LEU A N 1
ATOM 1556 C CA . LEU A 1 191 ? -6.086 12.057 26.109 1.00 84.38 191 LEU A CA 1
ATOM 1557 C C . LEU A 1 191 ? -6.890 12.826 27.172 1.00 84.38 191 LEU A C 1
ATOM 1559 O O . LEU A 1 191 ? -6.315 13.412 28.085 1.00 84.38 191 LEU A O 1
ATOM 1563 N N . CYS A 1 192 ? -8.224 12.817 27.091 1.00 78.75 192 CYS A N 1
ATOM 1564 C CA . CYS A 1 192 ? -9.083 13.496 28.058 1.00 78.75 192 CYS A CA 1
ATOM 1565 C C . CYS A 1 192 ? -9.083 12.716 29.382 1.00 78.75 192 CYS A C 1
ATOM 1567 O O . CYS A 1 192 ? -9.610 11.601 29.458 1.00 78.75 192 CYS A O 1
ATOM 1569 N N . GLN A 1 193 ? -8.470 13.283 30.424 1.00 69.19 193 GLN A N 1
ATOM 1570 C CA . GLN A 1 193 ? -8.293 12.630 31.727 1.00 69.19 193 GLN A CA 1
ATOM 1571 C C . GLN A 1 193 ? -9.614 12.449 32.485 1.00 69.19 193 GLN A C 1
ATOM 1573 O O . GLN A 1 193 ? -10.000 11.316 32.759 1.00 69.19 193 GLN A O 1
ATOM 1578 N N . ASN A 1 194 ? -10.347 13.536 32.740 1.00 72.12 194 ASN A N 1
ATOM 1579 C CA . ASN A 1 194 ? -11.566 13.495 33.563 1.00 72.12 194 ASN A CA 1
ATOM 1580 C C . ASN A 1 194 ? -12.839 13.958 32.841 1.00 72.12 194 ASN A C 1
ATOM 1582 O O . ASN A 1 194 ? -13.936 13.725 33.338 1.00 72.12 194 ASN A O 1
ATOM 1586 N N . SER A 1 195 ? -12.713 14.577 31.667 1.00 83.44 195 SER A N 1
ATOM 1587 C CA . SER A 1 195 ? -13.834 15.159 30.916 1.00 83.44 195 SER A CA 1
ATOM 1588 C C . SER A 1 195 ? -14.374 14.265 29.796 1.00 83.44 195 SER A C 1
ATOM 1590 O O . SER A 1 195 ? -15.300 14.665 29.091 1.00 83.44 195 SER A O 1
ATOM 1592 N N . CYS A 1 196 ? -13.815 13.064 29.602 1.00 90.06 196 CYS A N 1
ATOM 1593 C CA . CYS A 1 196 ? -14.266 12.181 28.530 1.00 90.06 196 CYS A CA 1
ATOM 1594 C C . CYS A 1 196 ? -15.707 11.710 28.776 1.00 90.06 196 CYS A C 1
ATOM 1596 O O . CYS A 1 196 ? -15.994 11.081 29.794 1.00 90.06 196 CYS A O 1
ATOM 1598 N N . LYS A 1 197 ? -16.600 11.983 27.816 1.00 89.88 197 LYS A N 1
ATOM 1599 C CA . LYS A 1 197 ? -18.017 11.593 27.872 1.00 89.88 197 LYS A CA 1
ATOM 1600 C C . LYS A 1 197 ? -18.278 10.162 27.384 1.00 89.88 197 LYS A C 1
ATOM 1602 O O . LYS A 1 197 ? -19.388 9.664 27.538 1.00 89.88 197 LYS A O 1
ATOM 1607 N N . VAL A 1 198 ? -17.278 9.480 26.816 1.00 91.00 198 VAL A N 1
ATOM 1608 C CA . VAL A 1 198 ? -17.430 8.087 26.368 1.00 91.00 198 VAL A CA 1
ATOM 1609 C C . VAL A 1 198 ? -17.633 7.170 27.585 1.00 91.00 198 VAL A C 1
ATOM 1611 O O . VAL A 1 198 ? -16.798 7.182 28.500 1.00 91.00 198 VAL A O 1
ATOM 1614 N N . PRO A 1 199 ? -18.700 6.345 27.611 1.00 88.06 199 PRO A N 1
ATOM 1615 C CA . PRO A 1 199 ? -18.993 5.462 28.731 1.00 88.06 199 PRO A CA 1
ATOM 1616 C C . PRO A 1 199 ? -17.808 4.572 29.094 1.00 88.06 199 PRO A C 1
ATOM 1618 O O . PRO A 1 199 ? -17.101 4.069 28.222 1.00 88.06 199 PRO A O 1
ATOM 1621 N N . LEU A 1 200 ? -17.621 4.344 30.396 1.00 89.06 200 LEU A N 1
ATOM 1622 C CA . LEU A 1 200 ? -16.623 3.421 30.952 1.00 89.06 200 LEU A CA 1
ATOM 1623 C C . LEU A 1 200 ? -15.157 3.811 30.687 1.00 89.06 200 LEU A C 1
ATOM 1625 O O . LEU A 1 200 ? -14.269 3.156 31.228 1.00 89.06 200 LEU A O 1
ATOM 1629 N N . CYS A 1 201 ? -14.885 4.887 29.940 1.00 91.38 201 CYS A N 1
ATOM 1630 C CA . CYS A 1 201 ? -13.532 5.287 29.554 1.00 91.38 201 CYS A CA 1
ATOM 1631 C C . CYS A 1 201 ? -12.609 5.477 30.770 1.00 91.38 201 CYS A C 1
ATOM 1633 O O . CYS A 1 201 ? -11.543 4.867 30.861 1.00 91.38 201 CYS A O 1
ATOM 1635 N N . ARG A 1 202 ? -13.067 6.248 31.765 1.00 89.75 202 ARG A N 1
ATOM 1636 C CA . ARG A 1 202 ? -12.333 6.473 33.022 1.00 89.75 202 ARG A CA 1
ATOM 1637 C C . ARG A 1 202 ? -12.141 5.185 33.828 1.00 89.75 202 ARG A C 1
ATOM 1639 O O . ARG A 1 202 ? -11.048 4.924 34.313 1.00 89.75 202 ARG A O 1
ATOM 1646 N N . GLN A 1 203 ? -13.193 4.375 33.958 1.00 89.69 203 GLN A N 1
ATOM 1647 C CA . GLN A 1 203 ? -13.150 3.137 34.745 1.00 89.69 203 GLN A CA 1
ATOM 1648 C C . GLN A 1 203 ? -12.177 2.116 34.147 1.00 89.69 203 GLN A C 1
ATOM 1650 O O . GLN A 1 203 ? -11.420 1.485 34.879 1.00 89.69 203 GLN A O 1
ATOM 1655 N N . ILE A 1 204 ? -12.182 1.957 32.821 1.00 89.25 204 ILE A N 1
ATOM 1656 C CA . ILE A 1 204 ? -11.276 1.040 32.124 1.00 89.25 204 ILE A CA 1
ATOM 1657 C C . ILE A 1 204 ? -9.831 1.522 32.251 1.00 89.25 204 ILE A C 1
ATOM 1659 O O . ILE A 1 204 ? -8.950 0.706 32.503 1.00 89.25 204 ILE A O 1
ATOM 1663 N N . ARG A 1 205 ? -9.582 2.830 32.123 1.00 87.06 205 ARG A N 1
ATOM 1664 C CA . ARG A 1 205 ? -8.235 3.398 32.248 1.00 87.06 205 ARG A CA 1
ATOM 1665 C C . ARG A 1 205 ? -7.621 3.144 33.624 1.00 87.06 205 ARG A C 1
ATOM 1667 O O . ARG A 1 205 ? -6.531 2.590 33.691 1.00 87.06 205 ARG A O 1
ATOM 1674 N N . LEU A 1 206 ? -8.368 3.431 34.693 1.00 86.31 206 LEU A N 1
ATOM 1675 C CA . LEU A 1 206 ? -7.930 3.166 36.069 1.00 86.31 206 LEU A CA 1
ATOM 1676 C C . LEU A 1 206 ? -7.630 1.678 36.298 1.00 86.31 206 LEU A C 1
ATOM 1678 O O . LEU A 1 206 ? -6.621 1.337 36.907 1.00 86.31 206 LEU A O 1
ATOM 1682 N N . LYS A 1 207 ? -8.467 0.779 35.761 1.00 86.19 207 LYS A N 1
ATOM 1683 C CA . LYS A 1 207 ? -8.203 -0.667 35.824 1.00 86.19 207 LYS A CA 1
ATOM 1684 C C . LYS A 1 207 ? -6.927 -1.057 35.082 1.00 86.19 207 LYS A C 1
ATOM 1686 O O . LYS A 1 207 ? -6.161 -1.865 35.585 1.00 86.19 207 LYS A O 1
ATOM 1691 N N . MET A 1 208 ? -6.677 -0.483 33.905 1.00 80.56 208 MET A N 1
ATOM 1692 C CA . MET A 1 208 ? -5.472 -0.778 33.124 1.00 80.56 208 MET A CA 1
ATOM 1693 C C . MET A 1 208 ? -4.185 -0.301 33.812 1.00 80.56 208 MET A C 1
ATOM 1695 O O . MET A 1 208 ? -3.168 -0.985 33.708 1.00 80.56 208 MET A O 1
ATOM 1699 N N . GLU A 1 209 ? -4.237 0.834 34.513 1.00 78.19 209 GLU A N 1
ATOM 1700 C CA . GLU A 1 209 ? -3.132 1.359 35.329 1.00 78.19 209 GLU A CA 1
ATOM 1701 C C . GLU A 1 209 ? -2.861 0.468 36.553 1.00 78.19 209 GLU A C 1
ATOM 1703 O O . GLU A 1 209 ? -1.707 0.170 36.851 1.00 78.19 209 GLU A O 1
ATOM 1708 N N . GLN A 1 210 ? -3.915 -0.017 37.221 1.00 76.75 210 GLN A N 1
ATOM 1709 C CA . GLN A 1 210 ? -3.810 -0.896 38.395 1.00 76.75 210 GLN A CA 1
ATOM 1710 C C . GLN A 1 210 ? -3.349 -2.316 38.057 1.00 76.75 210 GLN A C 1
ATOM 1712 O O . GLN A 1 210 ? -2.533 -2.893 38.770 1.00 76.75 210 GLN A O 1
ATOM 1717 N N . GLU A 1 211 ? -3.862 -2.896 36.972 1.00 68.94 211 GLU A N 1
ATOM 1718 C CA . GLU A 1 211 ? -3.565 -4.281 36.590 1.00 68.94 211 GLU A CA 1
ATOM 1719 C C . GLU A 1 211 ? -2.172 -4.444 35.963 1.00 68.94 211 GLU A C 1
ATOM 1721 O O . GLU A 1 211 ? -1.808 -5.566 35.606 1.00 68.94 211 GLU A O 1
ATOM 1726 N N . ASN A 1 212 ? -1.413 -3.343 35.812 1.00 59.06 212 ASN A N 1
ATOM 1727 C CA . ASN A 1 212 ? -0.096 -3.269 35.175 1.00 59.06 212 ASN A CA 1
ATOM 1728 C C . ASN A 1 212 ? -0.021 -4.239 33.988 1.00 59.06 212 ASN A C 1
ATOM 1730 O O . ASN A 1 212 ? 0.826 -5.135 33.960 1.00 59.06 212 ASN A O 1
ATOM 1734 N N . MET A 1 213 ? -1.044 -4.143 33.116 1.00 57.66 213 MET A N 1
ATOM 1735 C CA . MET A 1 213 ? -1.463 -5.221 32.219 1.00 57.66 213 MET A CA 1
ATOM 1736 C C . MET A 1 213 ? -0.244 -5.888 31.600 1.00 57.66 213 MET A C 1
ATOM 1738 O O . MET A 1 213 ? 0.454 -5.263 30.796 1.00 57.66 213 MET A O 1
ATOM 1742 N N . LYS A 1 214 ? -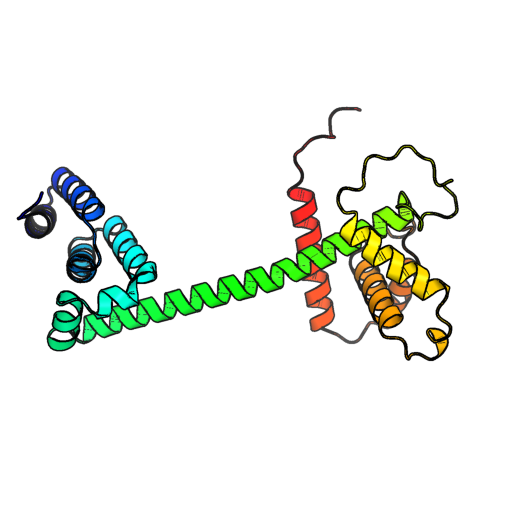0.002 -7.141 32.018 1.00 53.69 214 LYS A N 1
ATOM 1743 C CA . LYS A 1 214 ? 1.087 -7.994 31.533 1.00 53.69 214 LYS A CA 1
ATOM 1744 C C . LYS A 1 214 ? 1.269 -7.751 30.044 1.00 53.69 214 LYS A C 1
ATOM 1746 O O . LYS A 1 214 ? 0.311 -7.869 29.288 1.00 53.69 214 LYS A O 1
ATOM 1751 N N . ASP A 1 215 ? 2.487 -7.360 29.701 1.00 60.16 215 ASP A N 1
ATOM 1752 C CA . ASP A 1 215 ? 2.998 -6.847 28.435 1.00 60.16 215 ASP A CA 1
ATOM 1753 C C . ASP A 1 215 ? 2.378 -7.458 27.157 1.00 60.16 215 ASP A C 1
ATOM 1755 O O . ASP A 1 215 ? 3.014 -8.221 26.432 1.00 60.16 215 ASP A O 1
ATOM 1759 N N . ASP A 1 216 ? 1.118 -7.130 26.848 1.00 84.06 216 ASP A N 1
ATOM 1760 C CA . ASP A 1 216 ? 0.477 -7.539 25.599 1.00 84.06 216 ASP A CA 1
ATOM 1761 C C . ASP A 1 216 ? 1.024 -6.646 24.482 1.00 84.06 216 ASP A C 1
ATOM 1763 O O . ASP A 1 216 ? 0.446 -5.619 24.104 1.00 84.06 216 ASP A O 1
ATOM 1767 N N . ALA A 1 217 ? 2.196 -7.033 23.977 1.00 89.44 217 ALA A N 1
ATOM 1768 C CA . ALA A 1 217 ? 2.902 -6.347 22.905 1.00 89.44 217 ALA A CA 1
ATOM 1769 C C . ALA A 1 217 ? 2.005 -6.141 21.673 1.00 89.44 217 ALA A C 1
ATOM 1771 O O . ALA A 1 217 ? 2.100 -5.115 20.994 1.00 89.44 217 ALA A O 1
ATOM 1772 N N . ARG A 1 218 ? 1.081 -7.076 21.411 1.00 90.75 218 ARG A N 1
ATOM 1773 C CA . ARG A 1 218 ? 0.132 -6.981 20.298 1.00 90.75 218 ARG A CA 1
ATOM 1774 C C . ARG A 1 218 ? -0.905 -5.889 20.545 1.00 90.75 218 ARG A C 1
ATOM 1776 O O . ARG A 1 218 ? -1.187 -5.115 19.628 1.00 90.75 218 ARG A O 1
ATOM 1783 N N . TRP A 1 219 ? -1.442 -5.786 21.761 1.00 90.69 219 TRP A N 1
ATOM 1784 C CA . TRP A 1 219 ? -2.341 -4.688 22.134 1.00 90.69 219 TRP A CA 1
ATOM 1785 C C . TRP A 1 219 ? -1.630 -3.333 22.085 1.00 90.69 219 TRP A C 1
ATOM 1787 O O . TRP A 1 219 ? -2.146 -2.395 21.479 1.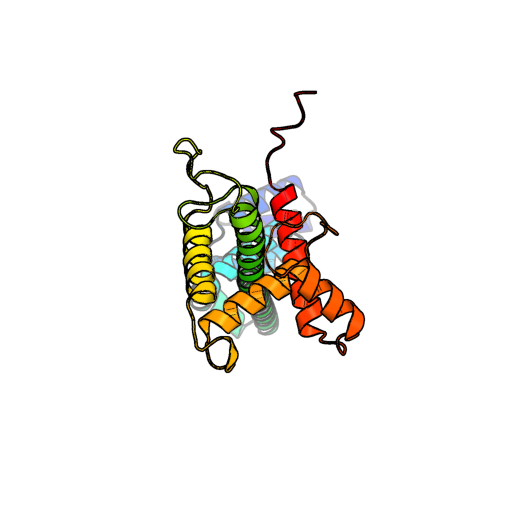00 90.69 219 TRP A O 1
ATOM 1797 N N . LYS A 1 220 ? -0.415 -3.233 22.640 1.00 91.00 220 LYS A N 1
ATOM 1798 C CA . LYS A 1 220 ? 0.386 -1.997 22.597 1.00 91.00 220 LYS A CA 1
ATOM 1799 C C . LYS A 1 220 ? 0.656 -1.546 21.161 1.00 91.00 220 LYS A C 1
ATOM 1801 O O . LYS A 1 220 ? 0.530 -0.360 20.856 1.00 91.00 220 LYS A O 1
ATOM 1806 N N . LEU A 1 221 ? 0.975 -2.480 20.262 1.00 93.31 221 LEU A N 1
ATOM 1807 C CA . LEU A 1 221 ? 1.163 -2.181 18.843 1.00 93.31 221 LEU A CA 1
ATOM 1808 C C . LEU A 1 221 ? -0.129 -1.667 18.190 1.00 93.31 221 LEU A C 1
ATOM 1810 O O . LEU A 1 221 ? -0.084 -0.650 17.500 1.00 93.31 221 LEU A O 1
ATOM 1814 N N . LEU A 1 222 ? -1.270 -2.320 18.439 1.00 93.81 222 LEU A N 1
ATOM 1815 C CA . LEU A 1 222 ? -2.580 -1.881 17.941 1.00 93.81 222 LEU A CA 1
ATOM 1816 C C . LEU A 1 222 ? -2.900 -0.450 18.391 1.00 93.81 222 LEU A C 1
ATOM 1818 O O . LEU A 1 222 ? -3.236 0.390 17.560 1.00 93.81 222 LEU A O 1
ATOM 1822 N N . VAL A 1 223 ? -2.755 -0.165 19.688 1.00 94.00 223 VAL A N 1
ATOM 1823 C CA . VAL A 1 223 ? -3.003 1.163 20.270 1.00 94.00 223 VAL A CA 1
ATOM 1824 C C . VAL A 1 223 ? -2.121 2.215 19.596 1.00 94.00 223 VAL A C 1
ATOM 1826 O O . VAL A 1 223 ? -2.635 3.240 19.152 1.00 94.00 223 VAL A O 1
ATOM 1829 N N . ARG A 1 224 ? -0.816 1.946 19.435 1.00 94.38 224 ARG A N 1
ATOM 1830 C CA . ARG A 1 224 ? 0.115 2.867 18.756 1.00 94.38 224 ARG A CA 1
ATOM 1831 C C . ARG A 1 224 ? -0.284 3.123 17.303 1.00 94.38 224 ARG A C 1
ATOM 1833 O O . ARG A 1 224 ? -0.303 4.274 16.885 1.00 94.38 224 ARG A O 1
ATOM 1840 N N . LYS A 1 225 ? -0.634 2.080 16.544 1.00 95.88 225 LYS A N 1
ATOM 1841 C CA . LYS A 1 225 ? -1.040 2.198 15.133 1.00 95.88 225 LYS A CA 1
ATOM 1842 C C . LYS A 1 225 ? -2.324 3.007 14.961 1.00 95.88 225 LYS A C 1
ATOM 1844 O O . LYS A 1 225 ? -2.367 3.903 14.123 1.00 95.88 225 LYS A O 1
ATOM 1849 N N . VAL A 1 226 ? -3.336 2.744 15.788 1.00 96.12 226 VAL A N 1
ATOM 1850 C CA . VAL A 1 226 ? -4.604 3.490 15.763 1.00 96.12 226 VAL A CA 1
ATOM 1851 C C . VAL A 1 226 ? -4.396 4.944 16.193 1.00 96.12 226 VAL A C 1
ATOM 1853 O O . VAL A 1 226 ? -4.944 5.843 15.562 1.00 96.12 226 VAL A O 1
ATOM 1856 N N . ALA A 1 227 ? -3.573 5.199 17.215 1.00 94.12 227 ALA A N 1
ATOM 1857 C CA . ALA A 1 227 ? -3.238 6.559 17.634 1.00 94.12 227 ALA A CA 1
ATOM 1858 C C . ALA A 1 227 ? -2.506 7.339 16.527 1.00 94.12 227 ALA A C 1
ATOM 1860 O O . ALA A 1 227 ? -2.853 8.488 16.259 1.00 94.12 227 ALA A O 1
ATOM 1861 N N . SER A 1 228 ? -1.546 6.710 15.836 1.00 93.88 228 SER A N 1
ATOM 1862 C CA . SER A 1 228 ? -0.877 7.308 14.674 1.00 93.88 228 SER A CA 1
ATOM 1863 C C . SER A 1 228 ? -1.855 7.605 13.532 1.00 93.88 228 SER A C 1
ATOM 1865 O O . SER A 1 228 ? -1.824 8.709 12.993 1.00 93.88 228 SER A O 1
ATOM 1867 N N . ALA A 1 229 ? -2.756 6.675 13.198 1.00 93.62 229 ALA A N 1
ATOM 1868 C CA . ALA A 1 229 ? -3.781 6.889 12.173 1.00 93.62 229 ALA A CA 1
ATOM 1869 C C . ALA A 1 229 ? -4.746 8.035 12.541 1.00 93.62 229 ALA A C 1
ATOM 1871 O O . ALA A 1 229 ? -5.075 8.861 11.684 1.00 93.62 229 ALA A O 1
ATOM 1872 N N . LYS A 1 230 ? -5.140 8.141 13.822 1.00 90.69 230 LYS A N 1
ATOM 1873 C CA . LYS A 1 230 ? -5.957 9.252 14.343 1.00 90.69 230 LYS A CA 1
ATOM 1874 C C . LYS A 1 230 ? -5.231 10.591 14.172 1.00 90.69 230 LYS A C 1
ATOM 1876 O O . LYS A 1 230 ? -5.788 11.510 13.583 1.00 90.69 230 LYS A O 1
ATOM 1881 N N . ALA A 1 231 ? -3.968 10.679 14.598 1.00 90.31 231 ALA A N 1
ATOM 1882 C CA . ALA A 1 231 ? -3.164 11.897 14.472 1.00 90.31 231 ALA A CA 1
ATOM 1883 C C . ALA A 1 231 ? -2.982 12.339 13.008 1.00 90.31 231 ALA A C 1
ATOM 1885 O O . ALA A 1 231 ? -3.175 13.511 12.690 1.00 90.31 231 ALA A O 1
ATOM 1886 N N . LEU A 1 232 ? -2.669 11.407 12.101 1.00 88.94 232 LEU A N 1
ATOM 1887 C CA . LEU A 1 232 ? -2.542 11.701 10.669 1.00 88.94 232 LEU A CA 1
ATOM 1888 C C . LEU A 1 232 ? -3.863 12.193 10.062 1.00 88.94 232 LEU A C 1
ATOM 1890 O O . LEU A 1 232 ? -3.854 13.124 9.261 1.00 88.94 232 LEU A O 1
ATOM 1894 N N . SER A 1 233 ? -4.993 11.611 10.473 1.00 84.06 233 SER A N 1
ATOM 1895 C CA . SER A 1 233 ? -6.324 12.037 10.021 1.00 84.06 233 SER A CA 1
ATOM 1896 C C . SER A 1 233 ? -6.663 13.451 10.498 1.00 84.06 233 SER A C 1
ATOM 1898 O O . SER A 1 233 ? -7.200 14.241 9.724 1.00 84.06 233 SER A O 1
ATOM 1900 N N . SER A 1 234 ? -6.296 13.809 11.734 1.00 78.69 234 SER A N 1
ATOM 1901 C CA . SER A 1 234 ? -6.478 15.170 12.257 1.00 78.69 234 SER A CA 1
ATOM 1902 C C . SER A 1 234 ? -5.590 16.201 11.550 1.00 78.69 234 SER A C 1
ATOM 1904 O O . SER A 1 234 ? -6.022 17.331 11.341 1.00 78.69 234 SER A O 1
ATOM 1906 N N . LEU A 1 235 ? -4.374 15.819 11.141 1.00 79.75 235 LEU A N 1
ATOM 1907 C CA . LEU A 1 235 ? -3.456 16.683 10.382 1.00 79.75 235 LEU A CA 1
ATOM 1908 C C . LEU A 1 235 ? -3.856 16.841 8.906 1.00 79.75 235 LEU A C 1
ATOM 1910 O O . LEU A 1 235 ? -3.517 17.846 8.286 1.00 79.75 235 LEU A O 1
ATOM 1914 N N . ALA A 1 236 ? -4.569 15.864 8.340 1.00 68.25 236 ALA A N 1
ATOM 1915 C CA . ALA A 1 236 ? -5.055 15.892 6.960 1.00 68.25 236 ALA A CA 1
ATOM 1916 C C . ALA A 1 236 ? -6.292 16.791 6.757 1.00 68.25 236 ALA A C 1
ATOM 1918 O O . ALA A 1 236 ? -6.731 16.981 5.620 1.00 68.25 236 ALA A O 1
ATOM 1919 N N . LEU A 1 237 ? -6.860 17.357 7.829 1.00 50.16 237 LEU A N 1
ATOM 1920 C CA . LEU A 1 237 ? -7.923 18.354 7.725 1.00 50.16 237 LEU A CA 1
ATOM 1921 C C . LEU A 1 237 ? -7.361 19.669 7.147 1.00 50.16 237 LEU A C 1
ATOM 1923 O O . LEU A 1 237 ? -6.337 20.161 7.625 1.00 50.16 237 LEU A O 1
ATOM 1927 N N . PRO A 1 238 ? -8.022 20.293 6.154 1.00 45.41 238 PRO A N 1
ATOM 1928 C CA . PRO A 1 238 ? -7.657 21.633 5.717 1.00 45.41 238 PRO A CA 1
ATOM 1929 C C . PRO A 1 238 ? -7.779 22.612 6.889 1.00 45.41 238 PRO A C 1
ATOM 1931 O O . PRO A 1 238 ? -8.795 22.614 7.585 1.00 45.41 238 PRO A O 1
ATOM 1934 N N . LYS A 1 239 ? -6.777 23.483 7.069 1.00 39.66 239 LYS A N 1
ATOM 1935 C CA . LYS A 1 239 ? -6.851 24.679 7.924 1.00 39.66 239 LYS A CA 1
ATOM 1936 C C . LYS A 1 239 ? -8.082 25.518 7.550 1.00 39.66 239 LYS A C 1
ATOM 1938 O O . LYS A 1 239 ? -8.011 26.379 6.681 1.00 39.66 239 LYS A O 1
ATOM 1943 N N . ARG A 1 240 ? -9.219 25.273 8.191 1.00 40.25 240 ARG A N 1
ATOM 1944 C CA . ARG A 1 240 ? -10.374 26.177 8.240 1.00 40.25 240 ARG A CA 1
ATOM 1945 C C . ARG A 1 240 ? -11.006 26.025 9.612 1.00 40.25 240 ARG A C 1
ATOM 1947 O O . ARG A 1 240 ? -11.909 25.212 9.773 1.00 40.25 240 ARG A O 1
ATOM 1954 N N . LYS A 1 241 ? -10.440 26.750 10.580 1.00 37.22 241 LYS A N 1
ATOM 1955 C CA . LYS A 1 241 ? -11.007 27.205 11.867 1.00 37.22 241 LYS A CA 1
ATOM 1956 C C . LYS A 1 241 ? -9.851 27.570 12.802 1.00 37.22 241 LYS A C 1
ATOM 1958 O O . LYS A 1 241 ? -9.591 26.904 13.794 1.00 37.22 241 LYS A O 1
ATOM 1963 N N . LEU A 1 242 ? -9.109 28.599 12.417 1.00 36.06 242 LEU A N 1
ATOM 1964 C CA . LEU A 1 242 ? -8.246 29.342 13.330 1.00 36.06 242 LEU A CA 1
ATOM 1965 C C . LEU A 1 242 ? -8.168 30.775 12.802 1.00 36.06 242 LEU A C 1
ATOM 1967 O O . LEU A 1 242 ? -7.108 31.247 12.449 1.00 36.06 242 LEU A O 1
ATOM 1971 N N . ASP A 1 243 ? -9.348 31.368 12.626 1.00 36.06 243 ASP A N 1
ATOM 1972 C CA . ASP A 1 243 ? -9.579 32.795 12.398 1.00 36.06 243 ASP A CA 1
ATOM 1973 C C . ASP A 1 243 ? -11.008 33.051 12.880 1.00 36.06 243 ASP A C 1
ATOM 1975 O O . ASP A 1 243 ? -11.968 32.936 12.119 1.00 36.06 243 ASP A O 1
ATOM 1979 N N . GLN A 1 244 ? -11.139 33.201 14.196 1.00 36.09 244 GLN A N 1
ATOM 1980 C CA . GLN A 1 244 ? -12.211 33.894 14.918 1.00 36.09 244 GLN A CA 1
ATOM 1981 C C . GLN A 1 244 ? -11.883 33.781 16.408 1.00 36.09 244 GLN A C 1
ATOM 1983 O O . GLN A 1 244 ? -12.397 32.935 17.143 1.00 36.09 244 GLN A O 1
ATOM 1988 N N . SER A 1 245 ? -10.922 34.595 16.821 1.00 31.97 245 SER A N 1
ATOM 1989 C CA . SER A 1 245 ? -10.703 35.050 18.189 1.00 31.97 245 SER A CA 1
ATOM 1990 C C . SER A 1 245 ? -10.158 36.463 18.085 1.00 31.97 245 SER A C 1
ATOM 1992 O O . SER A 1 245 ? -9.308 36.667 17.188 1.00 31.97 245 SER A O 1
#

Secondary structure (DSSP, 8-state):
-TTTHHHHHHHHHHTT-HHHHHHHHHHHHHT--TTTHHHHHHHHHHTT-HHHHHHHHHHHHHHHHHHHHSHHHHHHHHH-HHHHHHHHHHHHHHHHHHHHHHHHHHHHHHHHHHHHHHHHHHHHHHT-BTTB--TTS---S-----TTHHHHHHHHHHHHHHHH-TTTTTT--HHHHHHHHHHHHHHHH---SS---STTHHHHHHHHHHTT----HHHHHHHHHHHHHHHHHHHTS-S-S----

InterPro domains:
  IPR000197 Zinc finger, TAZ-type [PF02135] (115-201)
  IPR000197 Zinc finger, TAZ-type [SM00551] (108-202)
  IPR035898 TAZ domain superfamily [G3DSA:1.20.1020.10] (104-230)
  IPR035898 TAZ domain superfamily [SSF57933] (106-205)
  IPR044513 BTB/POZ and TAZ domain-containing protein 1/2/3/4/5 [PTHR46287] (1-241)

Foldseek 3Di:
DPPCLLVQLLVCQVVVVVVSNVVSLVVCLVVDDLQCLLVQLVSCVVRVNVVSNVSSLVCCLVCVVSSCVYPSNVCCVVPPVPSVVVSVVSSVVVVVVVVVVVVVVVVLVVLLLLLVLLVLLQCCQDVND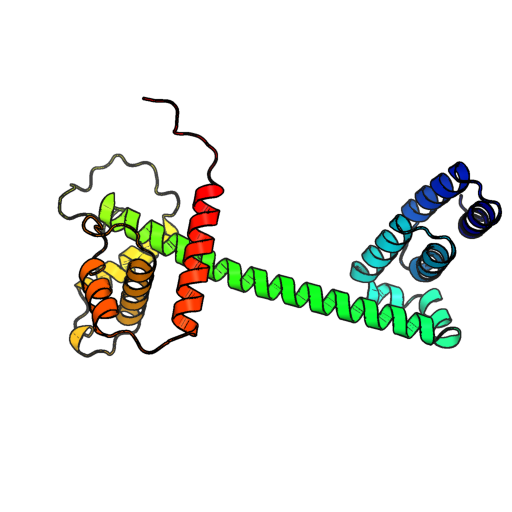PPGYHPPDDPDDDDDPDPPNVSNVVLVVLVVCCVPPPCLVVPPDPSVVVNVVSLLLSLLQPPDQPPRRRPCSNVSVVVCVVCVPDCPVVSVVSSVSSNVSNVVVVVPDPPDPDPDD

pLDDT: mean 86.85, std 13.99, range [31.97, 96.94]